Protein AF-A0A5B0QD08-F1 (afdb_monomer_lite)

Radius of gyration: 23.08 Å; chains: 1; bounding box: 74×41×72 Å

Structure (mmCIF, N/CA/C/O backbone):
data_AF-A0A5B0QD08-F1
#
_entry.id   AF-A0A5B0QD08-F1
#
loop_
_atom_site.group_PDB
_atom_site.id
_atom_site.type_symbol
_atom_site.label_atom_id
_atom_site.label_alt_id
_atom_site.label_comp_id
_atom_site.label_asym_id
_atom_site.label_entity_id
_atom_site.label_seq_id
_atom_site.pdbx_PDB_ins_code
_atom_site.Cartn_x
_atom_site.Cartn_y
_atom_site.Cartn_z
_atom_site.occupancy
_atom_site.B_iso_or_equiv
_atom_site.auth_seq_id
_atom_site.auth_comp_id
_atom_site.auth_asym_id
_atom_site.auth_atom_id
_atom_site.pdbx_PDB_model_num
ATOM 1 N N . MET A 1 1 ? -7.563 -5.328 -0.791 1.00 63.69 1 MET A N 1
ATOM 2 C CA . MET A 1 1 ? -6.558 -4.256 -0.582 1.00 63.69 1 MET A CA 1
ATOM 3 C C . MET A 1 1 ? -5.529 -4.184 -1.711 1.00 63.69 1 MET A C 1
ATOM 5 O O . MET A 1 1 ? -5.360 -3.103 -2.260 1.00 63.69 1 MET A O 1
ATOM 9 N N . ASN A 1 2 ? -4.915 -5.307 -2.110 1.00 79.88 2 ASN A N 1
ATOM 10 C CA . ASN A 1 2 ? -3.874 -5.344 -3.149 1.00 79.88 2 ASN A CA 1
ATOM 11 C C . ASN A 1 2 ? -4.318 -4.772 -4.514 1.00 79.88 2 ASN A C 1
ATOM 13 O O . ASN A 1 2 ? -3.579 -4.026 -5.139 1.00 79.88 2 ASN A O 1
ATOM 17 N N . PHE A 1 3 ? -5.569 -5.011 -4.927 1.00 85.69 3 PHE A N 1
ATOM 18 C CA . PHE A 1 3 ? -6.149 -4.430 -6.149 1.00 85.69 3 PHE A CA 1
ATOM 19 C C . PHE A 1 3 ? -5.915 -2.918 -6.293 1.00 85.69 3 PHE A C 1
ATOM 21 O O . PHE A 1 3 ? -5.422 -2.450 -7.316 1.00 85.69 3 PHE A O 1
ATOM 28 N N . ALA A 1 4 ? -6.247 -2.151 -5.250 1.00 81.62 4 ALA A N 1
ATOM 29 C CA . ALA A 1 4 ? -6.146 -0.694 -5.283 1.00 81.62 4 ALA A CA 1
ATOM 30 C C . ALA A 1 4 ? -4.683 -0.231 -5.344 1.00 81.62 4 ALA A C 1
ATOM 32 O O . ALA A 1 4 ? -4.382 0.802 -5.933 1.00 81.62 4 ALA A O 1
ATOM 33 N N . ILE A 1 5 ? -3.773 -1.014 -4.761 1.00 86.25 5 ILE A N 1
ATOM 34 C CA . ILE A 1 5 ? -2.334 -0.752 -4.791 1.00 86.25 5 ILE A CA 1
ATOM 35 C C . ILE A 1 5 ? -1.807 -0.969 -6.204 1.00 86.25 5 ILE A C 1
ATOM 37 O O . ILE A 1 5 ? -1.187 -0.063 -6.748 1.00 86.25 5 ILE A O 1
ATOM 41 N N . LEU A 1 6 ? -2.118 -2.104 -6.833 1.00 90.31 6 LEU A N 1
ATOM 42 C CA . LEU A 1 6 ? -1.702 -2.378 -8.209 1.00 90.31 6 LEU A CA 1
ATOM 43 C C . LEU A 1 6 ? -2.252 -1.336 -9.185 1.00 90.31 6 LEU A C 1
ATOM 45 O O . LEU A 1 6 ? -1.494 -0.806 -9.995 1.00 90.31 6 LEU A O 1
ATOM 49 N N . GLU A 1 7 ? -3.522 -0.948 -9.047 1.00 87.56 7 GLU A N 1
ATOM 50 C CA . GLU A 1 7 ? -4.087 0.158 -9.828 1.00 87.56 7 GLU A CA 1
ATOM 51 C C . GLU A 1 7 ? -3.300 1.459 -9.599 1.00 87.56 7 GLU A C 1
ATOM 53 O O . GLU A 1 7 ? -2.955 2.162 -10.549 1.00 87.56 7 GLU A O 1
ATOM 58 N N . ALA A 1 8 ? -2.976 1.783 -8.344 1.00 86.00 8 ALA A N 1
ATOM 59 C CA . ALA A 1 8 ? -2.213 2.977 -7.989 1.00 86.00 8 ALA A CA 1
ATOM 60 C C . ALA A 1 8 ? -0.769 2.961 -8.515 1.00 86.00 8 ALA A C 1
ATOM 62 O O . ALA A 1 8 ? -0.222 4.034 -8.781 1.00 86.00 8 ALA A O 1
ATOM 63 N N . LEU A 1 9 ? -0.182 1.774 -8.681 1.00 89.44 9 LEU A N 1
ATOM 64 C CA . LEU A 1 9 ? 1.121 1.534 -9.309 1.00 89.44 9 LEU A CA 1
ATOM 65 C C . LEU A 1 9 ? 1.048 1.520 -10.843 1.00 89.44 9 LEU A C 1
ATOM 67 O O . LEU A 1 9 ? 2.059 1.303 -11.505 1.00 89.44 9 LEU A O 1
ATOM 71 N N . GLY A 1 10 ? -0.124 1.797 -11.418 1.00 88.56 10 GLY A N 1
ATOM 72 C CA . GLY A 1 10 ? -0.317 1.880 -12.860 1.00 88.56 10 GLY A CA 1
ATOM 73 C C . GLY A 1 10 ? -0.540 0.529 -13.532 1.00 88.56 10 GLY A C 1
ATOM 74 O O . GLY A 1 10 ? -0.507 0.479 -14.753 1.00 88.56 10 GLY A O 1
ATOM 75 N N . CYS A 1 11 ? -0.797 -0.548 -12.792 1.00 91.00 11 CYS A N 1
ATOM 76 C CA . CYS A 1 11 ? -1.163 -1.827 -13.391 1.00 91.00 11 CYS A CA 1
ATOM 77 C C . CYS A 1 11 ? -2.461 -1.692 -14.209 1.00 91.00 11 CYS A C 1
ATOM 79 O O . CYS A 1 11 ? -3.397 -0.986 -13.810 1.00 91.00 11 CYS A O 1
ATOM 81 N N . GLU A 1 12 ? -2.511 -2.341 -15.369 1.00 88.44 12 GLU A N 1
ATOM 82 C CA . GLU A 1 12 ? -3.736 -2.453 -16.157 1.00 88.44 12 GLU A CA 1
ATOM 83 C C . GLU A 1 12 ? -4.616 -3.563 -15.592 1.00 88.44 12 GLU A C 1
ATOM 85 O O . GLU A 1 12 ? -4.140 -4.651 -15.277 1.00 88.44 12 GLU A O 1
ATOM 90 N N . ILE A 1 13 ? -5.903 -3.258 -15.421 1.00 87.00 13 ILE A N 1
ATOM 91 C CA . ILE A 1 13 ? -6.849 -4.153 -14.763 1.00 87.00 13 ILE A CA 1
ATOM 92 C C . ILE A 1 13 ? -8.140 -4.232 -15.591 1.00 87.00 13 ILE A C 1
ATOM 94 O O . ILE A 1 13 ? -8.729 -3.181 -15.869 1.00 87.00 13 ILE A O 1
ATOM 98 N N . PRO A 1 14 ? -8.619 -5.447 -15.925 1.00 86.56 14 PRO A N 1
ATOM 99 C CA . PRO A 1 14 ? -7.931 -6.735 -15.745 1.00 86.56 14 PRO A CA 1
ATOM 100 C C . PRO A 1 14 ? -6.715 -6.868 -16.682 1.00 86.56 14 PRO A C 1
ATOM 102 O O . PRO A 1 14 ? -6.656 -6.201 -17.714 1.00 86.56 14 PRO A O 1
ATOM 105 N N . GLY A 1 15 ? -5.755 -7.731 -16.341 1.00 90.12 15 GLY A N 1
ATOM 106 C CA . GLY A 1 15 ? -4.556 -7.948 -17.154 1.00 90.12 15 GLY A CA 1
ATOM 107 C C . GLY A 1 15 ? -3.658 -9.059 -16.608 1.00 90.12 15 GLY A C 1
ATOM 108 O O . GLY A 1 15 ? -3.704 -9.368 -15.423 1.00 90.12 15 GLY A O 1
ATOM 109 N N . ARG A 1 16 ? -2.808 -9.637 -17.467 1.00 91.75 16 ARG A N 1
ATOM 110 C CA . ARG A 1 16 ? -1.892 -10.728 -17.082 1.00 91.75 16 ARG A CA 1
ATOM 111 C C . ARG A 1 16 ? -0.998 -10.338 -15.906 1.00 91.75 16 ARG A C 1
ATOM 113 O O . ARG A 1 16 ? -0.930 -11.069 -14.928 1.00 91.75 16 ARG A O 1
ATOM 120 N N . ASP A 1 17 ? -0.369 -9.167 -15.988 1.00 91.56 17 ASP A N 1
ATOM 121 C CA . ASP A 1 17 ? 0.535 -8.700 -14.936 1.00 91.56 17 ASP A CA 1
ATOM 122 C C . ASP A 1 17 ? -0.201 -8.484 -13.605 1.00 91.56 17 ASP A C 1
ATOM 124 O O . ASP A 1 17 ? 0.394 -8.625 -12.542 1.00 91.56 17 ASP A O 1
ATOM 128 N N . PHE A 1 18 ? -1.497 -8.153 -13.643 1.00 92.75 18 PHE A N 1
ATOM 129 C CA . PHE A 1 18 ? -2.319 -8.062 -12.440 1.00 92.75 18 PHE A CA 1
ATOM 130 C C . PHE A 1 18 ? -2.500 -9.441 -11.800 1.00 92.75 18 PHE A C 1
ATOM 132 O O . PHE A 1 18 ? -2.255 -9.578 -10.603 1.00 92.75 18 PHE A O 1
ATOM 139 N N . ASP A 1 19 ? -2.904 -10.444 -12.581 1.00 92.25 19 ASP A N 1
ATOM 140 C CA . ASP A 1 19 ? -3.155 -11.801 -12.082 1.00 92.25 19 ASP A CA 1
ATOM 141 C C . ASP A 1 19 ? -1.869 -12.440 -11.540 1.00 92.25 19 ASP A C 1
ATOM 143 O O . ASP A 1 19 ? -1.855 -12.972 -10.429 1.00 92.25 19 ASP A O 1
ATOM 147 N N . GLU A 1 20 ? -0.761 -12.309 -12.274 1.00 93.12 20 GLU A N 1
ATOM 148 C CA . GLU A 1 20 ? 0.551 -12.803 -11.845 1.00 93.12 20 GLU A CA 1
ATOM 149 C C . GLU A 1 20 ? 1.007 -12.141 -10.540 1.00 93.12 20 GLU A C 1
ATOM 151 O O . GLU A 1 20 ? 1.472 -12.817 -9.623 1.00 93.12 20 GLU A O 1
ATOM 156 N N . GLU A 1 21 ? 0.838 -10.824 -10.410 1.00 92.88 21 GLU A N 1
ATOM 157 C CA . GLU A 1 21 ? 1.231 -10.098 -9.204 1.00 92.88 21 GLU A CA 1
ATOM 158 C C . GLU A 1 21 ? 0.326 -10.435 -8.003 1.00 92.88 21 GLU A C 1
ATOM 160 O O . GLU A 1 21 ? 0.809 -10.485 -6.870 1.00 92.88 21 GLU A O 1
ATOM 165 N N . GLN A 1 22 ? -0.969 -10.717 -8.214 1.00 91.75 22 GLN A N 1
ATOM 166 C CA . GLN A 1 22 ? -1.847 -11.228 -7.149 1.00 91.75 22 GLN A CA 1
ATOM 167 C C . GLN A 1 22 ? -1.372 -12.591 -6.638 1.00 91.75 22 GLN A C 1
ATOM 169 O O . GLN A 1 22 ? -1.284 -12.779 -5.422 1.00 91.75 22 GLN A O 1
ATOM 174 N N . GLU A 1 23 ? -1.049 -13.522 -7.538 1.00 92.31 23 GLU A N 1
ATOM 175 C CA . GLU A 1 23 ? -0.578 -14.854 -7.150 1.00 92.31 23 GLU A CA 1
ATOM 176 C C . GLU A 1 23 ? 0.796 -14.793 -6.479 1.00 92.31 23 GLU A C 1
ATOM 178 O O . GLU A 1 23 ? 0.994 -15.430 -5.449 1.00 92.31 23 GLU A O 1
ATOM 183 N N . LEU A 1 24 ? 1.720 -13.951 -6.956 1.00 92.44 24 LEU A N 1
ATOM 184 C CA . LEU A 1 24 ? 3.020 -13.757 -6.304 1.00 92.44 24 LEU A CA 1
ATOM 185 C C . LEU A 1 24 ? 2.884 -13.221 -4.874 1.00 92.44 24 LEU A C 1
ATOM 187 O O . LEU A 1 24 ? 3.545 -13.727 -3.965 1.00 92.44 24 LEU A O 1
ATOM 191 N N . VAL A 1 25 ? 2.020 -12.224 -4.656 1.00 91.31 25 VAL A N 1
ATOM 192 C CA . VAL A 1 25 ? 1.739 -11.696 -3.312 1.00 91.31 25 VAL A CA 1
ATOM 193 C C . VAL A 1 25 ? 1.080 -12.762 -2.437 1.00 91.31 25 VAL A C 1
ATOM 195 O O . VAL A 1 25 ? 1.440 -12.886 -1.265 1.00 91.31 25 VAL A O 1
ATOM 198 N N . ARG A 1 26 ? 0.140 -13.547 -2.982 1.00 91.62 26 ARG A N 1
ATOM 199 C CA . ARG A 1 26 ? -0.506 -14.647 -2.251 1.00 91.62 26 ARG A CA 1
ATOM 200 C C . ARG A 1 26 ? 0.512 -15.707 -1.847 1.00 91.62 26 ARG A C 1
ATOM 202 O O . ARG A 1 26 ? 0.608 -16.003 -0.661 1.00 91.62 26 ARG A O 1
ATOM 209 N N . SER A 1 27 ? 1.300 -16.225 -2.786 1.00 89.19 27 SER A N 1
ATOM 210 C CA . SER A 1 27 ? 2.337 -17.221 -2.502 1.00 89.19 27 SER A CA 1
ATOM 211 C C . SER A 1 27 ? 3.371 -16.689 -1.513 1.00 89.19 27 SER A C 1
ATOM 213 O O . SER A 1 27 ? 3.822 -17.425 -0.638 1.00 89.19 27 SER A O 1
ATOM 215 N N . PHE A 1 28 ? 3.721 -15.400 -1.595 1.00 87.69 28 PHE A N 1
ATOM 216 C CA . PHE A 1 28 ? 4.580 -14.773 -0.597 1.00 87.69 28 PHE A CA 1
ATOM 217 C C . PHE A 1 28 ? 3.929 -14.763 0.786 1.00 87.69 28 PHE A C 1
ATOM 219 O O . PHE A 1 28 ? 4.597 -15.110 1.752 1.00 87.69 28 PHE A O 1
ATOM 226 N N . ALA A 1 29 ? 2.649 -14.403 0.900 1.00 86.44 29 ALA A N 1
ATOM 227 C CA . ALA A 1 29 ? 1.927 -14.423 2.171 1.00 86.44 29 ALA A CA 1
ATOM 228 C C . ALA A 1 29 ? 1.800 -15.849 2.736 1.00 86.44 29 ALA A C 1
ATOM 230 O O . ALA A 1 29 ? 2.047 -16.069 3.918 1.00 86.44 29 ALA A O 1
ATOM 231 N N . GLU A 1 30 ? 1.485 -16.840 1.904 1.00 86.19 30 GLU A N 1
ATOM 232 C CA . GLU A 1 30 ? 1.440 -18.251 2.303 1.00 86.19 30 GLU A CA 1
ATOM 233 C C . GLU A 1 30 ? 2.796 -18.722 2.821 1.00 86.19 30 GLU A C 1
ATOM 235 O O . GLU A 1 30 ? 2.877 -19.313 3.898 1.00 86.19 30 GLU A O 1
ATOM 240 N N . TYR A 1 31 ? 3.879 -18.411 2.108 1.00 81.75 31 TYR A N 1
ATOM 241 C CA . TYR A 1 31 ? 5.241 -18.664 2.573 1.00 81.75 31 TYR A CA 1
ATOM 242 C C . TYR A 1 31 ? 5.536 -17.931 3.893 1.00 81.75 31 TYR A C 1
ATOM 244 O O . TYR A 1 31 ? 6.088 -18.524 4.826 1.00 81.75 31 TYR A O 1
ATOM 252 N N . PHE A 1 32 ? 5.122 -16.665 3.992 1.00 76.25 32 PHE A N 1
ATOM 253 C CA . PHE A 1 32 ? 5.305 -15.811 5.163 1.00 76.25 32 PHE A CA 1
ATOM 254 C C . PHE A 1 32 ? 4.697 -16.451 6.418 1.00 76.25 32 PHE A C 1
ATOM 256 O O . PHE A 1 32 ? 5.358 -16.519 7.460 1.00 76.25 32 PHE A O 1
ATOM 263 N N . PHE A 1 33 ? 3.482 -16.994 6.298 1.00 76.69 33 PHE A N 1
ATOM 264 C CA . PHE A 1 33 ? 2.772 -17.658 7.391 1.00 76.69 33 PHE A CA 1
ATOM 265 C C . PHE A 1 33 ? 3.214 -19.113 7.634 1.00 76.69 33 PHE A C 1
ATOM 267 O O . PHE A 1 33 ? 3.237 -19.545 8.785 1.00 76.69 33 PHE A O 1
ATOM 274 N N . SER A 1 34 ? 3.591 -19.869 6.597 1.00 74.25 34 SER A N 1
ATOM 275 C CA . SER A 1 34 ? 3.871 -21.314 6.701 1.00 74.25 34 SER A CA 1
ATOM 276 C C . SER A 1 34 ? 5.324 -21.662 7.043 1.00 74.25 34 SER A C 1
ATOM 278 O O . SER A 1 34 ? 5.575 -22.395 7.997 1.00 74.25 34 SER A O 1
ATOM 280 N N . GLN A 1 35 ? 6.288 -21.159 6.267 1.00 60.47 35 GLN A N 1
ATOM 281 C CA . GLN A 1 35 ? 7.671 -21.660 6.243 1.00 60.47 35 GLN A CA 1
ATOM 282 C C . GLN A 1 35 ? 8.699 -20.620 6.666 1.00 60.47 35 GLN A C 1
ATOM 284 O O . GLN A 1 35 ? 9.813 -20.971 7.049 1.00 60.47 35 GLN A O 1
ATOM 289 N N . GLY A 1 36 ? 8.345 -19.334 6.667 1.00 53.91 36 GLY A N 1
ATOM 290 C CA . GLY A 1 36 ? 9.338 -18.273 6.764 1.00 53.91 36 GLY A CA 1
ATOM 291 C C . GLY A 1 36 ? 10.143 -18.226 8.063 1.00 53.91 36 GLY A C 1
ATOM 292 O O . GLY A 1 36 ? 10.910 -17.290 8.199 1.00 53.91 36 GLY A O 1
ATOM 293 N N . LYS A 1 37 ? 9.960 -19.106 9.066 1.00 50.41 37 LYS A N 1
ATOM 294 C CA . LYS A 1 37 ? 10.563 -18.927 10.403 1.00 50.41 37 LYS A CA 1
ATOM 295 C C . LYS A 1 37 ? 12.062 -18.695 10.312 1.00 50.41 37 LYS A C 1
ATOM 297 O O . LYS A 1 37 ? 12.470 -17.689 10.843 1.00 50.41 37 LYS A O 1
ATOM 302 N N . TYR A 1 38 ? 12.843 -19.513 9.609 1.00 45.06 38 TYR A N 1
ATOM 303 C CA . TYR A 1 38 ? 14.315 -19.450 9.643 1.00 45.06 38 TYR A CA 1
ATOM 304 C C . TYR A 1 38 ? 14.966 -18.523 8.590 1.00 45.06 38 TYR A C 1
ATOM 306 O O . TYR A 1 38 ? 15.960 -17.859 8.877 1.00 45.06 38 TYR A O 1
ATOM 314 N N . GLU A 1 39 ? 14.409 -18.428 7.382 1.00 49.19 39 GLU A N 1
ATOM 315 C CA . GLU A 1 39 ? 14.948 -17.604 6.277 1.00 49.19 39 GLU A CA 1
ATOM 316 C C . GLU 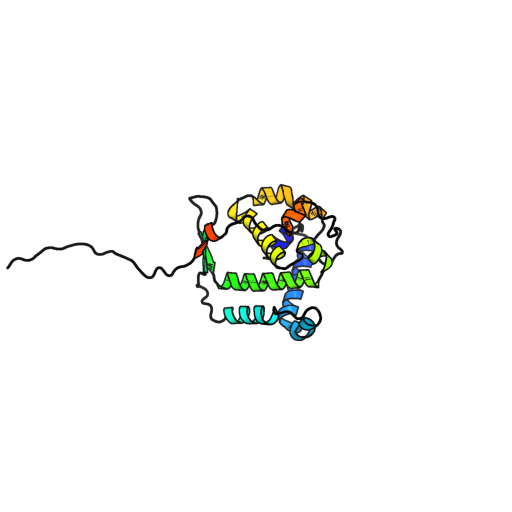A 1 39 ? 14.635 -16.102 6.442 1.00 49.19 39 GLU A C 1
ATOM 318 O O . GLU A 1 39 ? 15.315 -15.252 5.867 1.00 49.19 39 GLU A O 1
ATOM 323 N N . ARG A 1 40 ? 13.690 -15.771 7.338 1.00 50.12 40 ARG A N 1
ATOM 324 C CA . ARG A 1 40 ? 13.420 -14.428 7.891 1.00 50.12 40 ARG A CA 1
ATOM 325 C C . ARG A 1 40 ? 14.676 -13.696 8.408 1.00 50.12 40 ARG A C 1
ATOM 327 O O . ARG A 1 40 ? 14.643 -12.475 8.522 1.00 50.12 40 ARG A O 1
ATOM 334 N N . TYR A 1 41 ? 15.747 -14.412 8.769 1.00 50.09 41 TYR A N 1
ATOM 335 C CA . TYR A 1 41 ? 16.809 -13.906 9.657 1.00 50.09 41 TYR A CA 1
ATOM 336 C C . TYR A 1 41 ? 18.123 -13.500 8.993 1.00 50.09 41 TYR A C 1
ATOM 338 O O . TYR A 1 41 ? 18.980 -12.927 9.660 1.00 50.09 41 TYR A O 1
ATOM 346 N N . GLN A 1 42 ? 18.302 -13.778 7.704 1.00 48.22 42 GLN A N 1
ATOM 347 C CA . GLN A 1 42 ? 19.567 -13.487 7.019 1.00 48.22 42 GLN A CA 1
ATOM 348 C C . GLN A 1 42 ? 19.611 -12.077 6.410 1.00 48.22 42 GLN A C 1
ATOM 350 O O . GLN A 1 42 ? 20.694 -11.532 6.225 1.00 48.22 42 GLN A O 1
ATOM 355 N N . VAL A 1 43 ? 18.460 -11.457 6.114 1.00 49.69 43 VAL A N 1
ATOM 356 C CA . VAL A 1 43 ? 18.439 -10.224 5.304 1.00 49.69 43 VAL A CA 1
ATOM 357 C C . VAL A 1 43 ? 18.414 -8.938 6.133 1.00 49.69 43 VAL A C 1
ATOM 359 O O . VAL A 1 43 ? 18.876 -7.918 5.631 1.00 49.69 43 VAL A O 1
ATOM 362 N N . GLN A 1 44 ? 17.960 -8.944 7.392 1.00 45.12 44 GLN A N 1
ATOM 363 C CA . GLN A 1 44 ? 18.021 -7.760 8.265 1.00 45.12 44 GLN A CA 1
ATOM 364 C C . GLN A 1 44 ? 17.545 -8.103 9.687 1.00 45.12 44 GLN A C 1
ATOM 366 O O . GLN A 1 44 ? 16.420 -8.561 9.863 1.00 45.12 44 GLN A O 1
ATOM 371 N N . GLY A 1 45 ? 18.374 -7.872 10.710 1.00 48.78 45 GLY A N 1
ATOM 372 C CA . GLY A 1 45 ? 18.003 -8.064 12.119 1.00 48.78 45 GLY A CA 1
ATOM 373 C C . GLY A 1 45 ? 16.881 -7.119 12.571 1.00 48.78 45 GLY A C 1
ATOM 374 O O . GLY A 1 45 ? 17.163 -6.046 13.093 1.00 48.78 45 GLY A O 1
ATOM 375 N N . VAL A 1 46 ? 15.614 -7.492 12.349 1.00 45.94 46 VAL A N 1
ATOM 376 C CA . VAL A 1 46 ? 14.465 -6.578 12.476 1.00 45.94 46 VAL A CA 1
ATOM 377 C C . VAL A 1 46 ? 13.320 -7.180 13.298 1.00 45.94 46 VAL A C 1
ATOM 379 O O . VAL A 1 46 ? 12.641 -8.114 12.877 1.00 45.94 46 VAL A O 1
ATOM 382 N N . SER A 1 47 ? 13.102 -6.560 14.458 1.00 48.28 47 SER A N 1
ATOM 383 C CA . SER A 1 47 ? 11.861 -6.098 15.122 1.00 48.28 47 SER A CA 1
ATOM 384 C C . SER A 1 47 ? 10.453 -6.492 14.615 1.00 48.28 47 SER A C 1
ATOM 386 O O . SER A 1 47 ? 9.519 -6.447 15.405 1.00 48.28 47 SER A O 1
ATOM 388 N N . GLY A 1 48 ? 10.234 -6.841 13.342 1.00 49.72 48 GLY A N 1
ATOM 389 C CA . GLY A 1 48 ? 8.888 -7.026 12.764 1.00 49.72 48 GLY A CA 1
ATOM 390 C C . GLY A 1 48 ? 8.254 -8.398 13.032 1.00 49.72 48 GLY A C 1
ATOM 391 O O . GLY A 1 48 ? 7.062 -8.591 12.800 1.00 49.72 48 GLY A O 1
ATOM 392 N N . LYS A 1 49 ? 9.046 -9.364 13.521 1.00 52.56 49 LYS A N 1
ATOM 393 C CA . LYS A 1 49 ? 8.582 -10.718 13.871 1.00 52.56 49 LYS A CA 1
ATOM 394 C C . LYS A 1 49 ? 7.631 -10.699 15.067 1.00 52.56 49 LYS A C 1
ATOM 396 O O . LYS A 1 49 ? 6.582 -11.326 15.014 1.00 52.56 49 LYS A O 1
ATOM 401 N N . GLU A 1 50 ? 8.004 -9.970 16.115 1.00 61.44 50 GLU A N 1
ATOM 402 C CA . GLU A 1 50 ? 7.161 -9.810 17.300 1.00 61.44 50 GLU A CA 1
ATOM 403 C C . GLU A 1 50 ? 5.911 -9.007 16.961 1.00 61.44 50 GLU A C 1
ATOM 405 O O . GLU A 1 50 ? 4.847 -9.310 17.479 1.00 61.44 50 GLU A O 1
ATOM 410 N N . GLU A 1 51 ? 6.004 -8.048 16.038 1.00 76.31 51 GLU A N 1
ATOM 411 C CA . GLU A 1 51 ? 4.875 -7.189 15.695 1.00 76.31 51 GLU A CA 1
ATOM 412 C C . GLU A 1 51 ? 3.726 -7.959 15.032 1.00 76.31 51 GLU A C 1
ATOM 414 O O . GLU A 1 51 ? 2.600 -7.853 15.502 1.00 76.31 51 GLU A O 1
ATOM 419 N N . ILE A 1 52 ? 3.970 -8.771 13.993 1.00 82.00 52 ILE A N 1
ATOM 420 C CA . ILE A 1 52 ? 2.874 -9.527 13.352 1.00 82.00 52 ILE A CA 1
ATOM 421 C C . ILE A 1 52 ? 2.341 -10.631 14.264 1.00 82.00 52 ILE A C 1
ATOM 423 O O . ILE A 1 52 ? 1.127 -10.800 14.335 1.00 82.00 52 ILE A O 1
ATOM 427 N N . ASP A 1 53 ? 3.213 -11.362 14.963 1.00 82.25 53 ASP A N 1
ATOM 428 C CA . ASP A 1 53 ? 2.769 -12.405 15.893 1.00 82.25 53 ASP A CA 1
ATOM 429 C C . ASP A 1 53 ? 1.923 -11.782 17.025 1.00 82.25 53 ASP A C 1
ATOM 431 O O . ASP A 1 53 ? 0.868 -12.313 17.362 1.00 82.25 53 ASP A O 1
ATOM 435 N N . THR A 1 54 ? 2.313 -10.609 17.540 1.00 87.00 54 THR A N 1
ATOM 436 C CA . THR A 1 54 ? 1.522 -9.845 18.523 1.00 87.00 54 THR A CA 1
ATOM 437 C C . THR A 1 54 ? 0.203 -9.368 17.928 1.00 87.00 54 THR A C 1
ATOM 439 O O . THR A 1 54 ? -0.837 -9.585 18.533 1.00 87.00 54 THR A O 1
ATOM 442 N N . LEU A 1 55 ? 0.207 -8.802 16.717 1.00 89.12 55 LEU A N 1
ATOM 443 C CA . LEU A 1 55 ? -1.018 -8.368 16.038 1.00 89.12 55 LEU A CA 1
ATOM 444 C C . LEU A 1 55 ? -1.991 -9.534 15.806 1.00 89.12 55 LEU A C 1
ATOM 446 O O . LEU A 1 55 ? -3.195 -9.354 15.934 1.00 89.12 55 LEU A O 1
ATOM 450 N N . LEU A 1 56 ? -1.493 -10.729 15.483 1.00 88.00 56 LEU A N 1
ATOM 451 C CA . LEU A 1 56 ? -2.324 -11.928 15.355 1.00 88.00 56 LEU A CA 1
ATOM 452 C C . LEU A 1 56 ? -2.892 -12.379 16.704 1.00 88.00 56 LEU A C 1
ATOM 454 O O . LEU A 1 56 ? -4.049 -12.787 16.766 1.00 88.00 56 LEU A O 1
ATOM 458 N N . LEU A 1 57 ? -2.104 -12.306 17.779 1.00 87.88 57 LEU A N 1
ATOM 459 C CA . LEU A 1 57 ? -2.585 -12.604 19.131 1.00 87.88 57 LEU A CA 1
ATOM 460 C C . LEU A 1 57 ? -3.633 -11.589 19.593 1.00 87.88 57 LEU A C 1
ATOM 462 O O . LEU A 1 57 ? -4.619 -11.988 20.208 1.00 87.88 57 LEU A O 1
ATOM 466 N N . ASP A 1 58 ? -3.464 -10.315 19.242 1.00 88.69 58 ASP A N 1
ATOM 467 C CA . ASP A 1 58 ? -4.413 -9.245 19.545 1.00 88.69 58 ASP A CA 1
ATOM 468 C C . ASP A 1 58 ? -5.772 -9.461 18.863 1.00 88.69 58 ASP A C 1
ATOM 470 O O . ASP A 1 58 ? -6.771 -8.959 19.365 1.00 88.69 58 ASP A O 1
ATOM 474 N N . LEU A 1 59 ? -5.853 -10.237 17.773 1.00 88.44 59 LEU A N 1
ATOM 475 C CA . LEU A 1 59 ? -7.133 -10.602 17.145 1.00 88.44 59 LEU A CA 1
ATOM 476 C C . LEU A 1 59 ? -7.950 -11.607 17.968 1.00 88.44 59 LEU A C 1
ATOM 478 O O . LEU A 1 59 ? -9.166 -11.649 17.822 1.00 88.44 59 LEU A O 1
ATOM 482 N N . ILE A 1 60 ? -7.318 -12.416 18.824 1.00 87.69 60 ILE A N 1
ATOM 483 C CA . ILE A 1 60 ? -8.005 -13.465 19.598 1.00 87.69 60 ILE A CA 1
ATOM 484 C C . ILE A 1 60 ? -9.003 -12.886 20.616 1.00 87.69 60 ILE A C 1
ATOM 486 O O . ILE A 1 60 ? -10.126 -13.387 20.676 1.00 87.69 60 ILE A O 1
ATOM 490 N N . PRO A 1 61 ? -8.638 -11.885 21.445 1.00 87.94 61 PRO A N 1
ATOM 491 C CA . PRO A 1 61 ? -9.557 -11.328 22.434 1.00 87.94 61 PRO A CA 1
ATOM 492 C C . PRO A 1 61 ? -10.499 -10.251 21.876 1.00 87.94 61 PRO A C 1
ATOM 494 O O . PRO A 1 61 ? -11.331 -9.759 22.636 1.00 87.94 61 PRO A O 1
ATOM 497 N N . ILE A 1 62 ? -10.350 -9.827 20.615 1.00 85.56 62 ILE A N 1
ATOM 498 C CA . ILE A 1 62 ? -11.157 -8.736 20.055 1.00 85.56 62 ILE A CA 1
ATOM 499 C C . ILE A 1 62 ? -12.600 -9.184 19.853 1.00 85.56 62 ILE A C 1
ATOM 501 O O . ILE A 1 62 ? -12.874 -10.206 19.228 1.00 85.56 62 ILE A O 1
ATOM 505 N N . ASP A 1 63 ? -13.519 -8.366 20.356 1.00 80.50 63 ASP A N 1
ATOM 506 C CA . ASP A 1 63 ? -14.931 -8.467 20.019 1.00 80.50 63 ASP A CA 1
ATOM 507 C C . ASP A 1 63 ? -15.146 -7.932 18.594 1.00 80.50 63 ASP A C 1
ATOM 509 O O . ASP A 1 63 ? -14.690 -6.831 18.264 1.00 80.50 63 ASP A O 1
ATOM 513 N N . GLN A 1 64 ? -15.824 -8.707 17.745 1.00 72.19 64 GLN A N 1
ATOM 514 C CA . GLN A 1 64 ? -16.033 -8.384 16.326 1.00 72.19 64 GLN A CA 1
ATOM 515 C C . GLN A 1 64 ? -16.800 -7.066 16.134 1.00 72.19 64 GLN A C 1
ATOM 517 O O . GLN A 1 64 ? -16.642 -6.402 15.111 1.00 72.19 64 GLN A O 1
ATOM 522 N N . ASP A 1 65 ? -17.558 -6.639 17.146 1.00 80.81 65 ASP A N 1
ATOM 523 C CA . ASP A 1 65 ? -18.318 -5.389 17.129 1.00 80.81 65 ASP A CA 1
ATOM 524 C C . ASP A 1 65 ? -17.573 -4.204 17.775 1.00 80.81 65 ASP A C 1
ATOM 526 O O . ASP A 1 65 ? -18.133 -3.111 17.921 1.00 80.81 65 ASP A O 1
ATOM 530 N N . GLU A 1 66 ? -16.297 -4.363 18.152 1.00 86.38 66 GLU A N 1
ATOM 531 C CA . GLU A 1 66 ? -15.547 -3.289 18.800 1.00 86.38 66 GLU A CA 1
ATOM 532 C C . GLU A 1 66 ? -15.148 -2.180 17.807 1.00 86.38 66 GLU A C 1
ATOM 534 O O . GLU A 1 66 ? -14.163 -2.262 17.063 1.00 86.38 66 GLU A O 1
ATOM 539 N N . ILE A 1 67 ? -15.913 -1.085 17.831 1.00 88.56 67 ILE A N 1
ATOM 540 C CA . ILE A 1 67 ? -15.688 0.107 17.007 1.00 88.56 67 ILE A CA 1
ATOM 541 C C . ILE A 1 67 ? -14.478 0.889 17.533 1.00 88.56 67 ILE A C 1
ATOM 543 O O . ILE A 1 67 ? -14.457 1.361 18.669 1.00 88.56 67 ILE A O 1
ATOM 547 N N . ALA A 1 68 ? -13.484 1.104 16.673 1.00 87.94 68 ALA A N 1
ATOM 548 C CA . ALA A 1 68 ? -12.344 1.967 16.964 1.00 87.94 68 ALA A CA 1
ATOM 549 C C . ALA A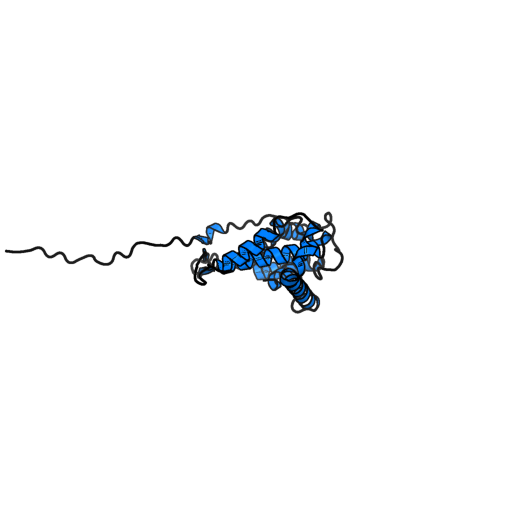 1 68 ? -12.663 3.444 16.677 1.00 87.94 68 ALA A C 1
ATOM 551 O O . ALA A 1 68 ? -12.376 4.330 17.489 1.00 87.94 68 ALA A O 1
ATOM 552 N N . TYR A 1 69 ? -13.263 3.707 15.512 1.00 86.06 69 TYR A N 1
ATOM 553 C CA . TYR A 1 69 ? -13.593 5.052 15.044 1.00 86.06 69 TYR A CA 1
ATOM 554 C C . TYR A 1 69 ? -14.862 5.043 14.201 1.00 86.06 69 TYR A C 1
ATOM 556 O O . TYR A 1 69 ? -15.118 4.099 13.457 1.00 86.06 69 TYR A O 1
ATOM 564 N N . THR A 1 70 ? -15.590 6.154 14.220 1.00 86.81 70 THR A N 1
ATOM 565 C CA . THR A 1 70 ? -16.595 6.451 13.195 1.00 86.81 70 THR A CA 1
ATOM 566 C C . THR A 1 70 ? -16.028 7.499 12.247 1.00 86.81 70 THR A C 1
ATOM 568 O O . THR A 1 70 ? -15.501 8.527 12.684 1.00 86.81 70 THR A O 1
ATOM 571 N N . ILE A 1 71 ? -16.119 7.230 10.943 1.00 83.56 71 ILE A N 1
ATOM 572 C CA . ILE A 1 71 ? -15.601 8.099 9.889 1.00 83.56 71 ILE A CA 1
ATOM 573 C C . ILE A 1 71 ? -16.718 8.684 9.039 1.00 83.56 71 ILE A C 1
ATOM 575 O O . ILE A 1 71 ? -17.678 8.004 8.682 1.00 83.56 71 ILE A O 1
ATOM 579 N N . LYS A 1 72 ? -16.578 9.955 8.668 1.00 80.38 72 LYS A N 1
ATOM 580 C CA . LYS A 1 72 ? -17.475 10.602 7.706 1.00 80.38 72 LYS A CA 1
ATOM 581 C C . LYS A 1 72 ? -17.086 10.223 6.278 1.00 80.38 72 LYS A C 1
ATOM 583 O O . LYS A 1 72 ? -15.939 10.416 5.891 1.00 80.38 72 LYS A O 1
ATOM 588 N N . ASN A 1 73 ? -18.035 9.756 5.466 1.00 77.44 73 ASN A N 1
ATOM 589 C CA . ASN A 1 73 ? -17.731 9.189 4.144 1.00 77.44 73 ASN A CA 1
ATOM 590 C C . ASN A 1 73 ? -17.365 10.215 3.063 1.00 77.44 73 ASN A C 1
ATOM 592 O O . ASN A 1 73 ? -16.845 9.850 2.012 1.00 77.44 73 ASN A O 1
ATOM 596 N N . SER A 1 74 ? -17.639 11.501 3.291 1.00 72.94 74 SER A N 1
ATOM 597 C CA . SER A 1 74 ? -17.212 12.580 2.401 1.00 72.94 74 SER A CA 1
ATOM 598 C C . SER A 1 74 ? -17.234 13.935 3.110 1.00 72.94 74 SER A C 1
ATOM 600 O O . SER A 1 74 ? -17.694 14.069 4.243 1.00 72.94 74 SER A O 1
ATOM 602 N N . ASN A 1 75 ? -16.801 14.978 2.404 1.00 71.00 75 ASN A N 1
ATOM 603 C CA . ASN A 1 75 ? -16.924 16.355 2.876 1.00 71.00 75 ASN A CA 1
ATOM 604 C C . ASN A 1 75 ? -18.367 16.907 2.850 1.00 71.00 75 ASN A C 1
ATOM 606 O O . ASN A 1 75 ? -18.590 17.981 3.409 1.00 71.00 75 ASN A O 1
ATOM 610 N N . SER A 1 76 ? -19.343 16.220 2.233 1.00 74.81 76 SER A N 1
ATOM 611 C CA . SER A 1 76 ? -20.723 16.734 2.133 1.00 74.81 76 SER A CA 1
ATOM 612 C C . SER A 1 76 ? -21.395 16.840 3.494 1.00 74.81 76 SER A C 1
ATOM 614 O O . SER A 1 76 ? -21.099 16.060 4.398 1.00 74.81 76 SER A O 1
ATOM 616 N N . LYS A 1 77 ? -22.327 17.778 3.671 1.00 73.88 77 LYS A N 1
ATOM 617 C CA . LYS A 1 77 ? -23.082 17.894 4.930 1.00 73.88 77 LYS A CA 1
ATOM 618 C C . LYS A 1 77 ? -23.990 16.685 5.160 1.00 73.88 77 LYS A C 1
ATOM 620 O O . LYS A 1 77 ? -24.095 16.238 6.292 1.00 73.88 77 LYS A O 1
ATOM 625 N N . GLU A 1 78 ? -24.533 16.111 4.092 1.00 81.06 78 GLU A N 1
ATOM 626 C CA . GLU A 1 78 ? -25.412 14.934 4.106 1.00 81.06 78 GLU A CA 1
ATOM 627 C C . GLU A 1 78 ? -24.642 13.606 4.012 1.00 81.06 78 GLU A C 1
ATOM 629 O O . GLU A 1 78 ? -25.226 12.558 3.742 1.00 81.06 78 GLU A O 1
ATOM 634 N N . ALA A 1 79 ? -23.315 13.626 4.166 1.00 77.56 79 ALA A N 1
ATOM 635 C CA . ALA A 1 79 ? -22.526 12.410 4.049 1.00 77.56 79 ALA A CA 1
ATOM 636 C C . ALA A 1 79 ? -22.843 11.451 5.201 1.00 77.56 79 ALA A C 1
ATOM 638 O O . ALA A 1 79 ? -22.713 11.823 6.367 1.00 77.56 79 ALA A O 1
ATOM 639 N N . GLY A 1 80 ? -23.176 10.205 4.862 1.00 81.62 80 GLY A N 1
ATOM 640 C CA . GLY A 1 80 ? -23.261 9.129 5.843 1.00 81.62 80 GLY A CA 1
ATOM 641 C C . GLY A 1 80 ? -21.921 8.869 6.537 1.00 81.62 80 GLY A C 1
ATOM 642 O O . GLY A 1 80 ? -20.859 9.336 6.102 1.00 81.62 80 GLY A O 1
ATOM 643 N N . THR A 1 81 ? -21.979 8.088 7.607 1.00 85.94 81 THR A N 1
ATOM 644 C CA . THR A 1 81 ? -20.812 7.653 8.372 1.00 85.94 81 THR A CA 1
ATOM 645 C C . THR A 1 81 ? -20.610 6.150 8.245 1.00 85.94 81 THR A C 1
ATOM 647 O O . THR A 1 81 ? -21.557 5.409 7.992 1.00 85.94 81 THR A O 1
ATOM 650 N N . SER A 1 82 ? -19.372 5.708 8.428 1.00 86.62 82 SER A N 1
ATOM 651 C CA . SER A 1 82 ? -19.007 4.294 8.496 1.00 86.62 82 SER A CA 1
ATOM 652 C C . SER A 1 82 ? -18.242 4.031 9.782 1.00 86.62 82 SER A C 1
ATOM 654 O O . SER A 1 82 ? -17.439 4.862 10.206 1.00 86.62 82 SER A O 1
ATOM 656 N N . ASN A 1 83 ? -18.476 2.875 10.391 1.00 90.06 83 ASN A N 1
ATOM 657 C CA . ASN A 1 83 ? -17.688 2.425 11.529 1.00 90.06 83 ASN A CA 1
ATOM 658 C C . ASN A 1 83 ? -16.442 1.698 11.027 1.00 90.06 83 ASN A C 1
ATOM 660 O O . ASN A 1 83 ? -16.497 0.973 10.036 1.00 90.06 83 ASN A O 1
ATOM 664 N N . ILE A 1 84 ? -15.327 1.937 11.704 1.00 88.75 84 ILE A N 1
ATOM 665 C CA . ILE A 1 84 ? -14.066 1.231 11.524 1.00 88.75 84 ILE A CA 1
ATOM 666 C C . ILE A 1 84 ? -13.849 0.411 12.782 1.00 88.75 84 ILE A C 1
ATOM 668 O O . ILE A 1 84 ? -13.731 0.979 13.874 1.00 88.75 84 ILE A O 1
ATOM 672 N N . PHE A 1 85 ? -13.811 -0.906 12.628 1.00 90.81 85 PHE A N 1
ATOM 673 C CA . PHE A 1 85 ? -13.640 -1.833 13.738 1.00 90.81 85 PHE A CA 1
ATOM 674 C C . PHE A 1 85 ? -12.159 -1.989 14.082 1.00 90.81 85 PHE A C 1
ATOM 676 O O . PHE A 1 85 ? -11.276 -1.747 13.251 1.00 90.81 85 PHE A O 1
ATOM 683 N N . LYS A 1 86 ? -11.850 -2.373 15.324 1.00 90.38 86 LYS A N 1
ATOM 684 C CA . LYS A 1 86 ? -10.456 -2.637 15.717 1.00 90.38 86 LYS A CA 1
ATOM 685 C C . LYS A 1 86 ? -9.836 -3.766 14.899 1.00 90.38 86 LYS A C 1
ATOM 687 O O . LYS A 1 86 ? -8.677 -3.645 14.502 1.00 90.38 86 LYS A O 1
ATOM 692 N N . GLU A 1 87 ? -10.614 -4.806 14.601 1.00 91.44 87 GLU A N 1
ATOM 693 C CA . GLU A 1 87 ? -10.194 -5.909 13.734 1.00 91.44 87 GLU A CA 1
ATOM 694 C C . GLU A 1 87 ? -9.715 -5.396 12.367 1.00 91.44 87 GLU A C 1
ATOM 696 O O . GLU A 1 87 ? -8.613 -5.738 11.938 1.00 91.44 87 GLU A O 1
ATOM 701 N N . ASP A 1 88 ? -10.462 -4.485 11.730 1.00 90.06 88 ASP A N 1
ATOM 702 C CA . ASP A 1 88 ? -10.085 -3.902 10.434 1.00 90.06 88 ASP A CA 1
ATOM 703 C C . ASP A 1 88 ? -8.720 -3.206 10.486 1.00 90.06 88 ASP A C 1
ATOM 705 O O . ASP A 1 88 ? -7.930 -3.278 9.536 1.00 90.06 88 ASP A O 1
ATOM 709 N N . ILE A 1 89 ? -8.426 -2.516 11.592 1.00 90.12 89 ILE A N 1
ATOM 710 C CA . ILE A 1 89 ? -7.156 -1.808 11.786 1.00 90.12 89 ILE A CA 1
ATOM 711 C C . ILE A 1 89 ? -6.011 -2.809 11.891 1.00 90.12 89 ILE A C 1
ATOM 713 O O . ILE A 1 89 ? -4.982 -2.630 11.235 1.00 90.12 89 ILE A O 1
ATOM 717 N N . ILE A 1 90 ? -6.176 -3.858 12.694 1.00 91.50 90 ILE A N 1
ATOM 718 C CA . ILE A 1 90 ? -5.146 -4.881 12.893 1.00 91.50 90 ILE A CA 1
ATOM 719 C C . ILE A 1 90 ? -4.915 -5.669 11.604 1.00 91.50 90 ILE A C 1
ATOM 721 O O . ILE A 1 90 ? -3.773 -5.791 11.159 1.00 91.50 90 ILE A O 1
ATOM 725 N N . MET A 1 91 ? -5.985 -6.098 10.934 1.00 91.25 91 MET A N 1
ATOM 726 C CA . MET A 1 91 ? -5.909 -6.771 9.635 1.00 91.25 91 MET A CA 1
ATOM 727 C C . MET A 1 91 ? -5.231 -5.894 8.579 1.00 91.25 91 MET A C 1
ATOM 729 O O . MET A 1 91 ? -4.403 -6.375 7.800 1.00 91.25 91 MET A O 1
ATOM 733 N N . THR A 1 92 ? -5.515 -4.588 8.575 1.00 90.81 92 THR A N 1
ATOM 734 C CA . THR A 1 92 ? -4.838 -3.634 7.687 1.00 90.81 92 THR A CA 1
ATOM 735 C C . THR A 1 92 ? -3.349 -3.542 8.000 1.00 90.81 92 THR A C 1
ATOM 737 O O . THR A 1 92 ? -2.549 -3.576 7.066 1.00 90.81 92 THR A O 1
ATOM 740 N N . LYS A 1 93 ? -2.957 -3.464 9.280 1.00 90.94 93 LYS A N 1
ATOM 741 C CA . LYS A 1 93 ? -1.541 -3.451 9.684 1.00 90.94 93 LYS A CA 1
ATOM 742 C C . LYS A 1 93 ? -0.822 -4.703 9.195 1.00 90.94 93 LYS A C 1
ATOM 744 O O . LYS A 1 93 ? 0.159 -4.574 8.472 1.00 90.94 93 LYS A O 1
ATOM 749 N N . ILE A 1 94 ? -1.356 -5.891 9.490 1.00 89.88 94 ILE A N 1
ATOM 750 C CA . ILE A 1 94 ? -0.774 -7.172 9.058 1.00 89.88 94 ILE A CA 1
ATOM 751 C C . ILE A 1 94 ? -0.574 -7.182 7.540 1.00 89.88 94 ILE A C 1
ATOM 753 O O . ILE A 1 94 ? 0.523 -7.451 7.048 1.00 89.88 94 ILE A O 1
ATOM 757 N N . ALA A 1 95 ? -1.615 -6.843 6.780 1.00 90.50 95 ALA A N 1
ATOM 758 C CA . ALA A 1 95 ? -1.549 -6.911 5.329 1.00 90.50 95 ALA A CA 1
ATOM 759 C C . ALA A 1 95 ? -0.626 -5.840 4.713 1.00 90.50 95 ALA A C 1
ATOM 761 O O . ALA A 1 95 ? 0.062 -6.138 3.737 1.00 90.50 95 ALA A O 1
ATOM 762 N N . VAL A 1 96 ? -0.548 -4.625 5.271 1.00 90.38 96 VAL A N 1
ATOM 763 C CA . VAL A 1 96 ? 0.429 -3.607 4.834 1.00 90.38 96 VAL A CA 1
ATOM 764 C C . VAL A 1 96 ? 1.856 -4.059 5.130 1.00 90.38 96 VAL A C 1
ATOM 766 O O . VAL A 1 96 ? 2.716 -3.908 4.264 1.00 90.38 96 VAL A O 1
ATOM 769 N N . THR A 1 97 ? 2.104 -4.665 6.290 1.00 88.81 97 THR A N 1
ATOM 770 C CA . THR A 1 97 ? 3.430 -5.177 6.652 1.00 88.81 97 THR A CA 1
ATOM 771 C C . THR A 1 97 ? 3.864 -6.310 5.720 1.00 88.81 97 THR A C 1
ATOM 773 O O . THR A 1 97 ? 4.975 -6.278 5.193 1.00 88.81 97 THR A O 1
ATOM 776 N N . ILE A 1 98 ? 2.982 -7.272 5.424 1.00 88.19 98 ILE A N 1
ATOM 777 C CA . ILE A 1 98 ? 3.271 -8.361 4.471 1.00 88.19 98 ILE A CA 1
ATOM 778 C C . ILE A 1 98 ? 3.563 -7.809 3.073 1.00 88.19 98 ILE A C 1
ATOM 780 O O . ILE A 1 98 ? 4.532 -8.225 2.441 1.00 88.19 98 ILE A O 1
ATOM 784 N N . LEU A 1 99 ? 2.766 -6.850 2.595 1.00 90.38 99 LEU A N 1
ATOM 785 C CA . LEU A 1 99 ? 2.994 -6.205 1.300 1.00 90.38 99 LEU A CA 1
ATOM 786 C C . LEU A 1 99 ? 4.316 -5.433 1.269 1.00 90.38 99 LEU A C 1
ATOM 788 O O . LEU A 1 99 ? 5.052 -5.526 0.289 1.00 90.38 99 LEU A O 1
ATOM 792 N N . GLY A 1 100 ? 4.639 -4.702 2.336 1.00 89.69 100 GLY A N 1
ATOM 793 C CA . GLY A 1 100 ? 5.922 -4.017 2.481 1.00 89.69 100 GLY A CA 1
ATOM 794 C C . GLY A 1 100 ? 7.086 -4.996 2.374 1.00 89.69 100 GLY A C 1
ATOM 795 O O . GLY A 1 100 ? 7.990 -4.791 1.564 1.00 89.69 100 GLY A O 1
ATOM 796 N N . PHE A 1 101 ? 7.021 -6.119 3.096 1.00 88.12 101 PHE A N 1
ATOM 797 C CA . PHE A 1 101 ? 8.024 -7.177 2.993 1.00 88.12 101 PHE A CA 1
ATOM 798 C C . PHE A 1 101 ? 8.108 -7.779 1.597 1.00 88.12 101 PHE A C 1
ATOM 800 O O . PHE A 1 101 ? 9.215 -7.962 1.091 1.00 88.12 101 PHE A O 1
ATOM 807 N N . TYR A 1 102 ? 6.975 -8.079 0.968 1.00 90.50 102 TYR A N 1
ATOM 808 C CA . TYR A 1 102 ? 6.952 -8.613 -0.387 1.00 90.50 102 TYR A CA 1
ATOM 809 C C . TYR A 1 102 ? 7.677 -7.670 -1.354 1.00 90.50 102 TYR A C 1
ATOM 811 O O . TYR A 1 102 ? 8.645 -8.067 -2.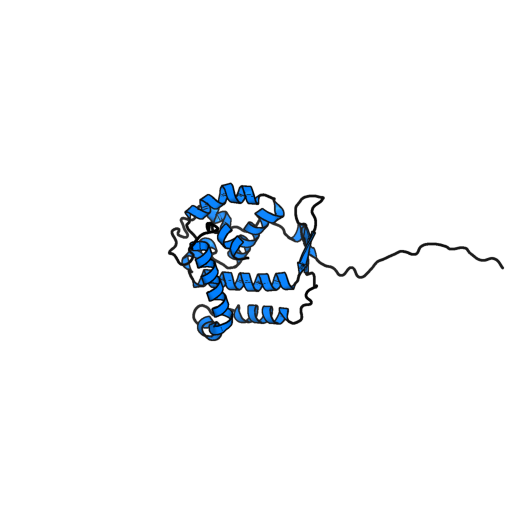008 1.00 90.50 102 TYR A O 1
ATOM 819 N N . TYR A 1 103 ? 7.272 -6.398 -1.395 1.00 91.12 103 TYR A N 1
ATOM 820 C CA . TYR A 1 103 ? 7.831 -5.436 -2.338 1.00 91.12 103 TYR A CA 1
ATOM 821 C C . TYR A 1 103 ? 9.322 -5.175 -2.077 1.00 91.12 103 TYR A C 1
ATOM 823 O O . TYR A 1 103 ? 10.119 -5.158 -3.019 1.00 91.12 103 TYR A O 1
ATOM 831 N N . LYS A 1 104 ? 9.724 -5.064 -0.808 1.00 90.12 104 LYS A N 1
ATOM 832 C CA . LYS A 1 104 ? 11.115 -4.823 -0.395 1.00 90.12 104 LYS A CA 1
ATOM 833 C C . LYS A 1 104 ? 12.045 -5.993 -0.712 1.00 90.12 104 LYS A C 1
ATOM 835 O O . LYS A 1 104 ? 13.138 -5.775 -1.229 1.00 90.12 104 LYS A O 1
ATOM 840 N N . ASN A 1 105 ? 11.615 -7.228 -0.443 1.00 86.50 105 ASN A N 1
ATOM 841 C CA . ASN A 1 105 ? 12.440 -8.420 -0.670 1.00 86.50 105 ASN A CA 1
ATOM 842 C C . ASN A 1 105 ? 12.490 -8.829 -2.141 1.00 86.50 105 ASN A C 1
ATOM 844 O O . ASN A 1 105 ? 13.510 -9.327 -2.610 1.00 86.50 105 ASN A O 1
ATOM 848 N N . ARG A 1 106 ? 11.395 -8.634 -2.881 1.00 88.75 106 ARG A N 1
ATOM 849 C CA . ARG A 1 106 ? 11.309 -9.092 -4.269 1.00 88.75 106 ARG A CA 1
ATOM 850 C C . ARG A 1 106 ? 12.057 -8.182 -5.238 1.00 88.75 106 ARG A C 1
ATOM 852 O O . ARG A 1 106 ? 12.625 -8.680 -6.204 1.00 88.75 106 ARG A O 1
ATOM 859 N N . ASN A 1 107 ? 12.054 -6.871 -4.997 1.00 91.06 107 ASN A N 1
ATOM 860 C CA . ASN A 1 107 ? 12.777 -5.904 -5.820 1.00 91.06 107 ASN A CA 1
ATOM 861 C C . ASN A 1 107 ? 13.206 -4.693 -4.982 1.00 91.06 107 ASN A C 1
ATOM 863 O O . ASN A 1 107 ? 12.542 -3.653 -4.951 1.00 91.06 107 ASN A O 1
ATOM 867 N N . LYS A 1 108 ? 14.342 -4.848 -4.296 1.00 89.50 108 LYS A N 1
ATOM 868 C CA . LYS A 1 108 ? 14.900 -3.823 -3.408 1.00 89.50 108 LYS A CA 1
ATOM 869 C C . LYS A 1 108 ? 15.210 -2.513 -4.137 1.00 89.50 108 LYS A C 1
ATOM 871 O O . LYS A 1 108 ? 14.987 -1.447 -3.583 1.00 89.50 108 LYS A O 1
ATOM 876 N N . GLU A 1 109 ? 15.655 -2.581 -5.388 1.00 89.38 109 GLU A N 1
ATOM 877 C CA . GLU A 1 109 ? 15.955 -1.392 -6.189 1.00 89.38 109 GLU A CA 1
ATOM 878 C C . GLU A 1 109 ? 14.693 -0.550 -6.437 1.00 89.38 109 GLU A C 1
ATOM 880 O O . GLU A 1 109 ? 14.664 0.642 -6.125 1.00 89.38 109 GLU A O 1
ATOM 885 N N . LYS A 1 110 ? 13.603 -1.165 -6.926 1.00 91.31 110 LYS A N 1
ATOM 886 C CA . LYS A 1 110 ? 12.319 -0.460 -7.097 1.00 91.31 110 LYS A CA 1
ATOM 887 C C . LYS A 1 110 ? 11.788 0.069 -5.772 1.00 91.31 110 LYS A C 1
ATOM 889 O O . LYS A 1 110 ? 11.262 1.183 -5.732 1.00 91.31 110 LYS A O 1
ATOM 894 N N . TRP A 1 111 ? 11.930 -0.715 -4.704 1.00 91.88 111 TRP A N 1
ATOM 895 C CA . TRP A 1 111 ? 11.558 -0.292 -3.360 1.00 91.88 111 TRP A CA 1
ATOM 896 C C . TRP A 1 111 ? 12.292 0.989 -2.950 1.00 91.88 111 TRP A C 1
ATOM 898 O O . TRP A 1 111 ? 11.642 1.965 -2.586 1.00 91.88 111 TRP A O 1
ATOM 908 N N . GLU A 1 112 ? 13.619 1.022 -3.061 1.00 90.50 112 GLU A N 1
ATOM 909 C CA . GLU A 1 112 ? 14.446 2.171 -2.671 1.00 90.50 112 GLU A CA 1
ATOM 910 C C . GLU A 1 112 ? 14.146 3.419 -3.510 1.00 90.50 112 GLU A C 1
ATOM 912 O O . GLU A 1 112 ? 14.099 4.540 -2.996 1.00 90.50 112 GLU A O 1
ATOM 917 N N . VAL A 1 113 ? 13.893 3.242 -4.809 1.00 90.19 113 VAL A N 1
ATOM 918 C CA . VAL A 1 113 ? 13.590 4.366 -5.701 1.00 90.19 113 VAL A CA 1
ATOM 919 C C . VAL A 1 113 ? 12.204 4.952 -5.434 1.00 90.19 113 VAL A C 1
ATOM 921 O O . VAL A 1 113 ? 12.056 6.178 -5.424 1.00 90.19 113 VAL A O 1
ATOM 924 N N . LEU A 1 114 ? 11.188 4.109 -5.234 1.00 90.62 114 LEU A N 1
ATOM 925 C CA . LEU A 1 114 ? 9.811 4.564 -5.039 1.00 90.62 114 LEU A CA 1
ATOM 926 C C . LEU A 1 114 ? 9.558 4.966 -3.590 1.00 90.62 114 LEU A C 1
ATOM 928 O O . LEU A 1 114 ? 9.204 6.115 -3.329 1.00 90.62 114 LEU A O 1
ATOM 932 N N . PHE A 1 115 ? 9.7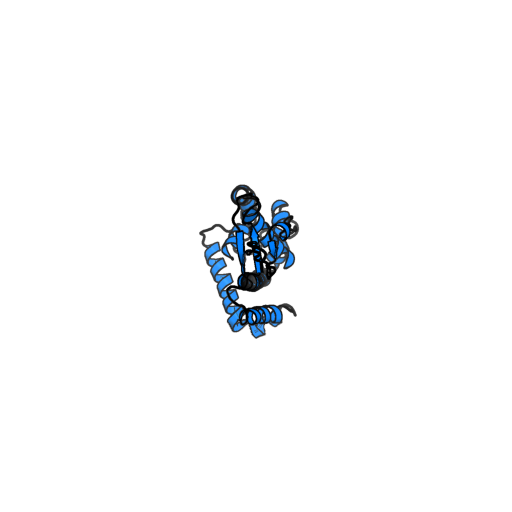42 4.033 -2.665 1.00 91.06 115 PHE A N 1
ATOM 933 C CA . PHE A 1 115 ? 9.347 4.193 -1.273 1.00 91.06 115 PHE A CA 1
ATOM 934 C C . PHE A 1 115 ? 10.516 4.603 -0.394 1.00 91.06 115 PHE A C 1
ATOM 936 O O . PHE A 1 115 ? 10.324 5.483 0.428 1.00 91.06 115 PHE A O 1
ATOM 943 N N . GLU A 1 116 ? 11.723 4.072 -0.603 1.00 89.62 116 GLU A N 1
ATOM 944 C CA . GLU A 1 116 ? 12.896 4.301 0.264 1.00 89.62 116 GLU A CA 1
ATOM 945 C C . GLU A 1 116 ? 12.736 3.632 1.640 1.00 89.62 116 GLU A C 1
ATOM 947 O O . GLU A 1 116 ? 13.510 2.744 2.001 1.00 89.62 116 GLU A O 1
ATOM 952 N N . ASP A 1 117 ? 11.658 3.956 2.347 1.00 89.50 117 ASP A N 1
ATOM 953 C CA . ASP A 1 117 ? 11.296 3.455 3.665 1.00 89.50 117 ASP A CA 1
ATOM 954 C C . ASP A 1 117 ? 9.811 3.057 3.753 1.00 89.50 117 ASP A C 1
ATOM 956 O O . ASP A 1 117 ? 8.997 3.292 2.852 1.00 89.50 117 ASP A O 1
ATOM 960 N N . ASP A 1 118 ? 9.466 2.417 4.869 1.00 89.69 118 ASP A N 1
ATOM 961 C CA . ASP A 1 118 ? 8.123 1.901 5.116 1.00 89.69 118 ASP A CA 1
ATOM 962 C C . ASP A 1 118 ? 7.115 3.052 5.383 1.00 89.69 118 ASP A C 1
ATOM 964 O O . ASP A 1 118 ? 5.930 2.924 5.059 1.00 89.69 118 ASP A O 1
ATOM 968 N N . GLU A 1 119 ? 7.567 4.215 5.886 1.00 90.38 119 GLU A N 1
ATOM 969 C CA . GLU A 1 119 ? 6.717 5.402 6.101 1.00 90.38 119 GLU A CA 1
ATOM 970 C C . GLU A 1 119 ? 6.164 5.915 4.764 1.00 90.38 119 GLU A C 1
ATOM 972 O O . GLU A 1 119 ? 4.983 6.250 4.644 1.00 90.38 119 GLU A O 1
ATOM 977 N N . ASN A 1 120 ? 6.988 5.940 3.722 1.00 91.44 120 ASN A N 1
ATOM 978 C CA . ASN A 1 120 ? 6.593 6.378 2.389 1.00 91.44 120 ASN A CA 1
ATOM 979 C C . ASN A 1 120 ? 5.634 5.407 1.697 1.00 91.44 120 ASN A C 1
ATOM 981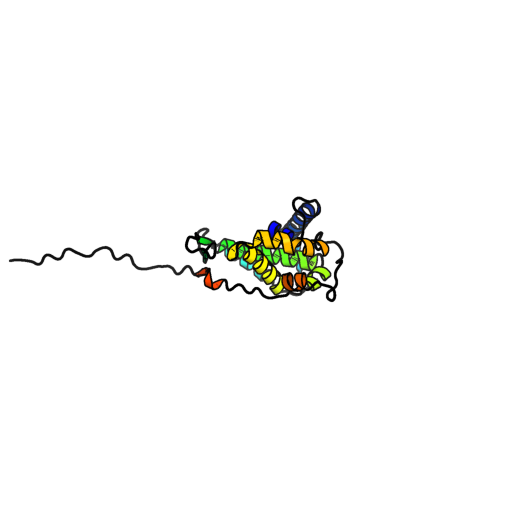 O O . ASN A 1 120 ? 4.742 5.866 0.975 1.00 91.44 120 ASN A O 1
ATOM 985 N N . LEU A 1 121 ? 5.733 4.097 1.957 1.00 91.81 121 LEU A N 1
ATOM 986 C CA . LEU A 1 121 ? 4.698 3.143 1.543 1.00 91.81 121 LEU A CA 1
ATOM 987 C C . LEU A 1 121 ? 3.353 3.507 2.184 1.00 91.81 121 LEU A C 1
ATOM 989 O O . LEU A 1 121 ? 2.350 3.658 1.482 1.00 91.81 121 LEU A O 1
ATOM 993 N N . VAL A 1 122 ? 3.323 3.721 3.500 1.00 90.19 122 VAL A N 1
ATOM 994 C CA . VAL A 1 122 ? 2.094 4.102 4.218 1.00 90.19 122 VAL A CA 1
ATOM 995 C C . VAL A 1 122 ? 1.553 5.444 3.712 1.00 90.19 122 VAL A C 1
ATOM 997 O O . VAL A 1 122 ? 0.365 5.567 3.399 1.00 90.19 122 VAL A O 1
ATOM 1000 N N . ASN A 1 123 ? 2.421 6.440 3.526 1.00 90.25 123 ASN A N 1
ATOM 1001 C CA . ASN A 1 123 ? 2.069 7.744 2.963 1.00 90.25 123 ASN A CA 1
ATOM 1002 C C . ASN A 1 123 ? 1.474 7.614 1.554 1.00 90.25 123 ASN A C 1
ATOM 1004 O O . ASN A 1 123 ? 0.511 8.312 1.217 1.00 90.25 123 ASN A O 1
ATOM 1008 N N . PHE A 1 124 ? 2.020 6.733 0.715 1.00 90.31 124 PHE A N 1
ATOM 1009 C CA . PHE A 1 124 ? 1.478 6.421 -0.606 1.00 90.31 124 PHE A CA 1
ATOM 1010 C C . PHE A 1 124 ? 0.056 5.848 -0.514 1.00 90.31 124 PHE A C 1
ATOM 1012 O O . PHE A 1 124 ? -0.846 6.361 -1.188 1.00 90.31 124 PHE A O 1
ATOM 1019 N N . LEU A 1 125 ? -0.176 4.868 0.365 1.00 89.00 125 LEU A N 1
ATOM 1020 C CA . LEU A 1 125 ? -1.498 4.264 0.579 1.00 89.00 125 LEU A CA 1
ATOM 1021 C C . LEU A 1 125 ? -2.525 5.295 1.059 1.00 89.00 125 LEU A C 1
ATOM 1023 O O . LEU A 1 125 ? -3.627 5.382 0.506 1.00 89.00 125 LEU A O 1
ATO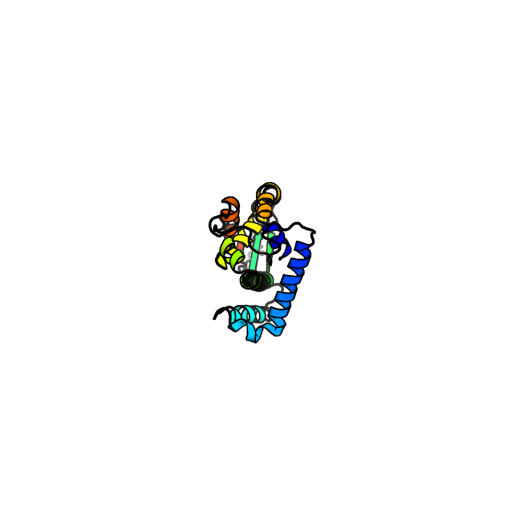M 1027 N N . ILE A 1 126 ? -2.140 6.142 2.017 1.00 86.56 126 ILE A N 1
ATOM 1028 C CA . ILE A 1 126 ? -2.957 7.255 2.516 1.00 86.56 126 ILE A CA 1
ATOM 1029 C C . ILE A 1 126 ? -3.323 8.212 1.379 1.00 86.56 126 ILE A C 1
ATOM 1031 O O . ILE A 1 126 ? -4.492 8.564 1.208 1.00 86.56 126 ILE A O 1
ATOM 1035 N N . LYS A 1 127 ? -2.344 8.638 0.570 1.00 84.56 127 LYS A N 1
ATOM 1036 C CA . LYS A 1 127 ? -2.585 9.548 -0.563 1.00 84.56 127 LYS A CA 1
ATOM 1037 C C . LYS A 1 127 ? -3.529 8.926 -1.584 1.00 84.56 127 LYS A C 1
ATOM 1039 O O . LYS A 1 127 ? -4.374 9.638 -2.130 1.00 84.56 127 LYS A O 1
ATOM 1044 N N . HIS A 1 128 ? -3.383 7.635 -1.867 1.00 80.94 128 HIS A N 1
ATOM 1045 C CA . HIS A 1 128 ? -4.251 6.937 -2.808 1.00 80.94 128 HIS A CA 1
ATOM 1046 C C . HIS A 1 128 ? -5.692 6.866 -2.286 1.00 80.94 128 HIS A C 1
ATOM 1048 O O . HIS A 1 128 ? -6.611 7.329 -2.967 1.00 80.94 128 HIS A O 1
ATOM 1054 N N . ARG A 1 129 ? -5.889 6.403 -1.044 1.00 78.12 129 ARG A N 1
ATOM 1055 C CA . ARG A 1 129 ? -7.212 6.355 -0.397 1.00 78.12 129 ARG A CA 1
ATOM 1056 C C . ARG A 1 129 ? -7.853 7.733 -0.287 1.00 78.12 129 ARG A C 1
ATOM 1058 O O . ARG A 1 129 ? -9.018 7.901 -0.644 1.00 78.12 129 ARG A O 1
ATOM 1065 N N . GLY A 1 130 ? -7.082 8.737 0.112 1.00 75.31 130 GLY A N 1
ATOM 1066 C CA . GLY A 1 130 ? -7.562 10.098 0.300 1.00 75.31 130 GLY A CA 1
ATOM 1067 C C . GLY A 1 130 ? -8.129 10.754 -0.964 1.00 75.31 130 GLY A C 1
ATOM 1068 O O . GLY A 1 130 ? -9.085 11.527 -0.890 1.00 75.31 130 GLY A O 1
ATOM 1069 N N . LYS A 1 131 ? -7.592 10.429 -2.147 1.00 72.25 131 LYS A N 1
ATOM 1070 C CA . LYS A 1 131 ? -8.121 10.934 -3.430 1.00 72.25 131 LYS A CA 1
ATOM 1071 C C . LYS A 1 131 ? -9.509 10.377 -3.751 1.00 72.25 131 LYS A C 1
ATOM 1073 O O . LYS A 1 131 ? -10.307 11.089 -4.363 1.00 72.25 131 LYS A O 1
ATOM 1078 N N . GLY A 1 132 ? -9.779 9.140 -3.335 1.00 63.75 132 GLY A N 1
ATOM 1079 C CA . GLY A 1 132 ? -11.089 8.503 -3.454 1.00 63.75 132 GLY A CA 1
ATOM 1080 C C . GLY A 1 132 ? -12.080 8.982 -2.414 1.00 63.75 132 GLY A C 1
ATOM 1081 O O . GLY A 1 132 ? -13.150 9.458 -2.775 1.00 63.75 132 GLY A O 1
ATOM 1082 N N . PHE A 1 133 ? -11.693 8.917 -1.146 1.00 60.88 133 PHE A N 1
ATOM 1083 C CA . PHE A 1 133 ? -12.602 9.128 -0.025 1.00 60.88 133 PHE A CA 1
ATOM 1084 C C . PHE A 1 133 ? -12.895 10.610 0.237 1.00 60.88 133 PHE A C 1
ATOM 1086 O O . PHE A 1 133 ? -14.046 11.024 0.325 1.00 60.88 133 PHE A O 1
ATOM 1093 N N . ALA A 1 134 ? -11.859 11.451 0.304 1.00 57.59 134 ALA A N 1
ATOM 1094 C CA . ALA A 1 134 ? -12.036 12.803 0.824 1.00 57.59 134 ALA A CA 1
ATOM 1095 C C . ALA A 1 134 ? -12.419 13.843 -0.232 1.00 57.59 134 ALA A C 1
ATOM 1097 O O . ALA A 1 134 ? -13.008 14.875 0.085 1.00 57.59 134 ALA A O 1
ATOM 1098 N N . MET A 1 135 ? -12.042 13.627 -1.493 1.00 61.00 135 MET A N 1
ATOM 1099 C CA . MET A 1 135 ? -12.153 14.678 -2.509 1.00 61.00 135 MET A CA 1
ATOM 1100 C C . MET A 1 135 ? -13.058 14.335 -3.689 1.00 61.00 135 MET A C 1
ATOM 1102 O O . MET A 1 135 ? -13.244 15.204 -4.535 1.00 61.00 135 MET A O 1
ATOM 1106 N N . GLY A 1 136 ? -13.560 13.098 -3.813 1.00 65.62 136 GLY A N 1
ATOM 1107 C CA . GLY A 1 136 ? -14.274 12.663 -5.025 1.00 65.62 136 GLY A CA 1
ATOM 1108 C C . GLY A 1 136 ? -13.431 12.810 -6.303 1.00 65.62 136 GLY A C 1
ATOM 1109 O O . GLY A 1 136 ? -13.950 12.823 -7.414 1.00 65.62 136 GLY A O 1
ATOM 1110 N N . LYS A 1 137 ? -12.105 12.945 -6.161 1.00 70.50 137 LYS A N 1
ATOM 1111 C CA . LYS A 1 137 ? -11.163 13.229 -7.254 1.00 70.50 137 LYS A CA 1
ATOM 1112 C C . LYS A 1 137 ? -10.582 11.956 -7.853 1.00 70.50 137 LYS A C 1
ATOM 1114 O O . LYS A 1 137 ? -9.645 12.047 -8.641 1.00 70.50 137 LYS A O 1
ATOM 1119 N N . LEU A 1 138 ? -11.106 10.780 -7.506 1.00 74.31 138 LEU A N 1
ATOM 1120 C CA . LEU A 1 138 ? -10.607 9.515 -8.037 1.00 74.31 138 LEU A CA 1
ATOM 1121 C C . LEU A 1 138 ? -10.693 9.445 -9.566 1.00 74.31 138 LEU A C 1
ATOM 1123 O O . LEU A 1 138 ? -9.669 9.126 -10.162 1.00 74.31 138 LEU A O 1
ATOM 1127 N N . PRO A 1 139 ? -11.806 9.818 -10.233 1.00 77.69 139 PRO A N 1
ATOM 1128 C CA . PRO A 1 139 ? -11.859 9.789 -11.697 1.00 77.69 139 PRO A CA 1
ATOM 1129 C C . PRO A 1 139 ? -10.824 10.724 -12.336 1.00 77.69 139 PRO A C 1
ATOM 1131 O O . PRO A 1 139 ? -10.106 10.337 -13.253 1.00 77.69 139 PRO A O 1
ATOM 1134 N N . LEU A 1 140 ? -10.670 11.935 -11.786 1.00 73.50 140 LEU A N 1
ATOM 1135 C CA . LEU A 1 140 ? -9.659 12.900 -12.233 1.00 73.50 140 LEU A CA 1
ATOM 1136 C C . LEU A 1 140 ? -8.233 12.391 -11.996 1.00 73.50 140 LEU A C 1
ATOM 1138 O O . LEU A 1 140 ? -7.350 12.615 -12.823 1.00 73.50 140 LEU A O 1
ATOM 1142 N N . TYR A 1 141 ? -8.003 11.704 -10.876 1.00 75.38 141 TYR A N 1
ATOM 1143 C CA . TYR A 1 141 ? -6.732 11.056 -10.583 1.00 75.38 141 TYR A CA 1
ATOM 1144 C C . TYR A 1 141 ? -6.429 9.959 -11.605 1.00 75.38 141 TYR A C 1
ATOM 1146 O O . TYR A 1 141 ? -5.340 9.960 -12.180 1.00 75.38 141 TYR A O 1
ATOM 1154 N N . LYS A 1 142 ? -7.402 9.082 -11.875 1.00 78.38 142 LYS A N 1
ATOM 1155 C CA . LYS A 1 142 ? -7.274 8.012 -12.867 1.00 78.38 142 LYS A CA 1
ATOM 1156 C C . LYS A 1 142 ? -6.974 8.571 -14.257 1.00 78.38 142 LYS A C 1
ATOM 1158 O O . LYS A 1 142 ? -6.049 8.099 -14.898 1.00 78.38 142 LYS A O 1
ATOM 1163 N N . GLY A 1 143 ? -7.675 9.619 -14.686 1.00 78.88 143 GLY A N 1
ATOM 1164 C CA . GLY A 1 143 ? -7.475 10.208 -16.013 1.00 78.88 143 GLY A CA 1
ATOM 1165 C C . GLY A 1 143 ? -6.156 10.968 -16.185 1.00 78.88 143 GLY A C 1
ATOM 1166 O O . GLY A 1 143 ? -5.563 10.914 -17.255 1.00 78.88 143 GLY A O 1
ATOM 1167 N N . LYS A 1 144 ? -5.680 11.685 -15.155 1.00 79.06 144 LYS A N 1
ATOM 1168 C CA . LYS A 1 144 ? -4.503 12.568 -15.289 1.00 79.06 144 LYS A CA 1
ATOM 1169 C C . LYS A 1 144 ? -3.192 11.959 -14.808 1.00 79.06 144 LYS A C 1
ATOM 1171 O O . LYS A 1 144 ? -2.148 12.273 -15.366 1.00 79.06 144 LYS A O 1
ATOM 1176 N N . PHE A 1 145 ? -3.223 11.157 -13.745 1.00 77.62 145 PHE A N 1
ATOM 1177 C CA . PHE A 1 145 ? -2.002 10.697 -13.080 1.00 77.62 145 PHE A CA 1
ATOM 1178 C C . PHE A 1 145 ? -1.641 9.258 -13.438 1.00 77.62 145 PHE A C 1
ATOM 1180 O O . PHE A 1 145 ? -0.465 8.995 -13.666 1.00 77.62 145 PHE A O 1
ATOM 1187 N N . LEU A 1 146 ? -2.613 8.339 -13.525 1.00 82.62 146 LEU A N 1
ATOM 1188 C CA . LEU A 1 146 ? -2.308 6.934 -13.832 1.00 82.62 146 LEU A CA 1
ATOM 1189 C C . LEU A 1 146 ? -1.578 6.724 -15.167 1.00 82.62 146 LEU A C 1
ATOM 1191 O O . LEU A 1 146 ? -0.665 5.900 -15.171 1.00 82.62 146 LEU A O 1
ATOM 1195 N N . PRO A 1 147 ? -1.868 7.459 -16.263 1.00 86.31 147 PRO A N 1
ATOM 1196 C CA . PRO A 1 147 ? -1.099 7.319 -17.499 1.00 86.31 147 PRO A CA 1
ATOM 1197 C C . PRO A 1 147 ? 0.399 7.574 -17.301 1.00 86.31 147 PRO A C 1
ATOM 1199 O O . PRO A 1 147 ? 1.223 6.829 -17.815 1.00 86.31 147 PRO A O 1
ATOM 1202 N N . ASN A 1 148 ? 0.769 8.562 -16.481 1.00 83.88 148 ASN A N 1
ATOM 1203 C CA . ASN A 1 148 ? 2.176 8.865 -16.212 1.00 83.88 148 ASN A CA 1
ATOM 1204 C C . ASN A 1 148 ? 2.837 7.813 -15.319 1.00 83.88 148 ASN A C 1
ATOM 1206 O O . ASN A 1 148 ? 4.023 7.543 -15.473 1.00 83.88 148 ASN A O 1
ATOM 1210 N N . ILE A 1 149 ? 2.078 7.197 -14.409 1.00 86.69 149 ILE A N 1
ATOM 1211 C CA . ILE A 1 149 ? 2.584 6.082 -13.600 1.00 86.69 149 ILE A CA 1
ATOM 1212 C C . ILE A 1 149 ? 2.770 4.824 -14.461 1.00 86.69 149 ILE A C 1
ATOM 1214 O O . ILE A 1 149 ? 3.778 4.141 -14.315 1.00 86.69 149 ILE A O 1
ATOM 1218 N N . ARG A 1 150 ? 1.873 4.562 -15.422 1.00 88.19 150 ARG A N 1
ATOM 1219 C CA . ARG A 1 150 ? 2.007 3.463 -16.398 1.00 88.19 150 ARG A CA 1
ATOM 1220 C C . ARG A 1 150 ? 3.296 3.540 -17.207 1.00 88.19 150 ARG A C 1
ATOM 1222 O O . ARG A 1 150 ? 3.931 2.516 -17.431 1.00 88.19 150 ARG A O 1
ATOM 1229 N N . LEU A 1 151 ? 3.722 4.745 -17.591 1.00 86.94 151 LEU A N 1
ATOM 1230 C CA . LEU A 1 151 ? 4.982 4.946 -18.317 1.00 86.94 151 LEU A CA 1
ATOM 1231 C C . LEU A 1 151 ? 6.217 4.510 -17.518 1.00 86.94 151 LEU A C 1
ATOM 1233 O O . LEU A 1 151 ? 7.233 4.170 -18.117 1.00 86.94 151 LEU A O 1
ATOM 1237 N N . LEU A 1 152 ? 6.130 4.478 -16.184 1.00 86.44 152 LEU A N 1
ATOM 1238 C CA . LEU A 1 152 ? 7.209 3.972 -15.334 1.00 86.44 152 LEU A CA 1
ATOM 1239 C C . LEU A 1 152 ? 7.327 2.447 -15.394 1.00 86.44 152 LEU A C 1
ATOM 1241 O O . LEU A 1 152 ? 8.374 1.919 -15.034 1.00 86.44 152 LEU A O 1
ATOM 1245 N N . GLN A 1 153 ? 6.269 1.749 -15.827 1.00 88.56 153 GLN A N 1
ATOM 1246 C CA . GLN A 1 153 ? 6.210 0.286 -15.904 1.00 88.56 153 GLN A CA 1
ATOM 1247 C C . GLN A 1 153 ? 6.628 -0.359 -14.575 1.00 88.56 153 GLN A C 1
ATOM 1249 O O . GLN A 1 153 ? 7.506 -1.220 -14.507 1.00 88.56 153 GLN A O 1
ATOM 1254 N N . VAL A 1 154 ? 6.026 0.136 -13.485 1.00 90.69 154 VAL A N 1
ATOM 1255 C CA . VAL A 1 154 ? 6.322 -0.328 -12.122 1.00 90.69 154 VAL A CA 1
ATOM 1256 C C . VAL A 1 154 ? 5.983 -1.809 -11.972 1.00 90.69 154 VAL A C 1
ATOM 1258 O O . VAL A 1 154 ? 6.760 -2.561 -11.381 1.00 90.69 154 VAL A O 1
ATOM 1261 N N . ILE A 1 155 ? 4.844 -2.209 -12.536 1.00 92.19 155 ILE A N 1
ATOM 1262 C CA . ILE A 1 155 ? 4.372 -3.590 -12.613 1.00 92.19 155 ILE A CA 1
ATOM 1263 C C . ILE A 1 155 ? 4.707 -4.142 -14.012 1.00 92.19 155 ILE A C 1
ATOM 1265 O O . ILE A 1 155 ? 4.561 -3.390 -14.981 1.00 92.19 155 ILE A O 1
ATOM 1269 N N . PRO A 1 156 ? 5.180 -5.399 -14.126 1.00 92.44 156 PRO A N 1
ATOM 1270 C CA . PRO A 1 156 ? 5.366 -6.398 -13.058 1.00 92.44 156 PRO A CA 1
ATOM 1271 C C . PRO A 1 156 ? 6.501 -6.046 -12.087 1.00 92.44 156 PRO A C 1
ATOM 1273 O O . PRO A 1 156 ? 7.559 -5.551 -12.492 1.00 92.44 156 PRO A O 1
ATOM 1276 N N . TRP A 1 157 ? 6.294 -6.283 -10.785 1.00 93.25 157 TRP A N 1
ATOM 1277 C CA . TRP A 1 157 ? 7.231 -5.827 -9.750 1.00 93.25 157 TRP A CA 1
ATOM 1278 C C . TRP A 1 157 ? 8.599 -6.504 -9.874 1.00 93.25 157 TRP A C 1
ATOM 1280 O O . TRP A 1 157 ? 9.636 -5.854 -9.727 1.00 93.25 157 TRP A O 1
ATOM 1290 N N . VAL A 1 158 ? 8.597 -7.785 -10.243 1.00 89.06 158 VAL A N 1
ATOM 1291 C CA . VAL A 1 158 ? 9.789 -8.640 -10.385 1.00 89.06 158 VAL A CA 1
ATOM 1292 C C . VAL A 1 158 ? 10.761 -8.141 -11.458 1.00 89.06 158 VAL A C 1
ATOM 1294 O O . VAL A 1 158 ? 11.964 -8.365 -11.349 1.00 89.06 158 VAL A O 1
ATOM 1297 N N . SER A 1 159 ? 10.270 -7.442 -12.481 1.00 88.62 159 SER A N 1
ATOM 1298 C CA . SER A 1 159 ? 11.119 -6.936 -13.561 1.00 88.62 159 SER A CA 1
ATOM 1299 C C . SER A 1 159 ? 12.079 -5.850 -13.085 1.00 88.62 159 SER A C 1
ATOM 1301 O O . SER A 1 159 ? 11.778 -5.110 -12.147 1.00 88.62 159 SER A O 1
ATOM 1303 N N . GLN A 1 160 ? 13.212 -5.702 -13.774 1.00 81.88 160 GLN A N 1
ATOM 1304 C CA . GLN A 1 160 ? 14.148 -4.603 -13.530 1.00 81.88 160 GLN A CA 1
ATOM 1305 C C . GLN A 1 160 ? 13.458 -3.240 -13.639 1.00 81.88 160 GLN A C 1
ATOM 1307 O O . GLN A 1 160 ? 12.495 -3.061 -14.393 1.00 81.88 160 GLN A O 1
ATOM 1312 N N . SER A 1 161 ? 13.936 -2.281 -12.846 1.00 74.19 161 SER A N 1
ATOM 1313 C CA . SER A 1 161 ? 13.423 -0.919 -12.899 1.00 74.19 161 SER A CA 1
ATOM 1314 C C . SER A 1 161 ? 13.786 -0.286 -14.253 1.00 74.19 161 SER A C 1
ATOM 1316 O O . SER A 1 161 ? 14.879 -0.477 -14.782 1.00 74.19 161 SER A O 1
ATOM 1318 N N . LYS A 1 162 ? 12.858 0.476 -14.841 1.00 77.69 162 LYS A N 1
ATOM 1319 C CA . LYS A 1 162 ? 13.160 1.351 -15.992 1.00 77.69 162 LYS A CA 1
ATOM 1320 C C . LYS A 1 162 ? 13.505 2.776 -15.556 1.00 77.69 162 LYS A C 1
ATOM 1322 O O . LYS A 1 162 ? 13.672 3.662 -16.389 1.00 77.69 162 LYS A O 1
ATOM 1327 N N . PHE A 1 163 ? 13.567 3.006 -14.248 1.00 75.94 163 PHE A N 1
ATOM 1328 C CA . PHE A 1 163 ? 13.710 4.313 -13.629 1.00 75.94 163 PHE A CA 1
ATOM 1329 C C . PHE A 1 163 ? 14.657 4.203 -12.432 1.00 75.94 163 PHE A C 1
ATOM 1331 O O . PHE A 1 163 ? 14.480 3.362 -11.561 1.00 75.94 163 PHE A O 1
ATOM 1338 N N . SER A 1 164 ? 15.649 5.085 -12.372 1.00 70.31 164 SER A N 1
ATOM 1339 C CA . SER A 1 164 ? 16.607 5.169 -11.267 1.00 70.31 164 SER A CA 1
ATOM 1340 C C . SER A 1 164 ? 16.254 6.312 -10.307 1.00 70.31 164 SER A C 1
ATOM 1342 O O . SER A 1 164 ? 15.443 7.187 -10.628 1.00 70.31 164 SER A O 1
ATOM 1344 N N . SER A 1 165 ? 16.880 6.337 -9.126 1.00 61.12 165 SER A N 1
ATOM 1345 C CA . SER A 1 165 ? 16.640 7.325 -8.054 1.00 61.12 165 SER A CA 1
ATOM 1346 C C . SER A 1 165 ? 16.756 8.793 -8.506 1.00 61.12 165 SER A C 1
ATOM 1348 O O . SER A 1 165 ? 16.067 9.665 -7.965 1.00 61.12 165 SER A O 1
ATOM 1350 N N . GLY A 1 166 ? 17.563 9.069 -9.538 1.00 59.97 166 GLY A N 1
ATOM 1351 C CA . GLY A 1 166 ? 17.723 10.393 -10.150 1.00 59.97 166 GLY A CA 1
ATOM 1352 C C . GLY A 1 166 ? 16.694 10.751 -11.231 1.00 59.97 166 GLY A C 1
ATOM 1353 O O . GLY A 1 166 ? 16.486 11.933 -11.489 1.00 59.97 166 GLY A O 1
ATOM 1354 N N . ASN A 1 167 ? 16.009 9.766 -11.819 1.00 67.44 167 ASN A N 1
ATOM 1355 C CA . ASN A 1 167 ? 15.189 9.938 -13.027 1.00 67.44 167 ASN A CA 1
ATOM 1356 C C . ASN A 1 167 ? 13.676 9.860 -12.772 1.00 67.44 167 ASN A C 1
ATOM 1358 O O . ASN A 1 167 ? 12.893 9.863 -13.722 1.00 67.44 167 ASN A O 1
ATOM 1362 N N . LEU A 1 168 ? 13.238 9.774 -11.511 1.00 79.12 168 LEU A N 1
ATOM 1363 C CA . LEU A 1 168 ? 11.813 9.686 -11.201 1.00 79.12 168 LEU A CA 1
ATOM 1364 C C . LEU A 1 168 ? 11.108 11.021 -11.533 1.00 79.12 168 LEU A C 1
ATOM 1366 O O . LEU A 1 168 ? 11.447 12.040 -10.918 1.00 79.12 168 LEU A O 1
ATOM 1370 N N . PRO A 1 169 ? 10.107 11.037 -12.438 1.00 82.69 169 PRO A N 1
ATOM 1371 C CA . PRO A 1 169 ? 9.399 12.260 -12.809 1.00 82.69 169 PRO A CA 1
ATOM 1372 C C . PRO A 1 169 ? 8.765 12.947 -11.597 1.00 82.69 169 PRO A C 1
ATOM 1374 O O . PRO A 1 169 ? 8.262 12.275 -10.695 1.00 82.69 169 PRO A O 1
ATOM 1377 N N . ASP A 1 170 ? 8.691 14.280 -11.596 1.00 82.25 170 ASP A N 1
ATOM 1378 C CA . ASP A 1 170 ? 8.176 15.065 -10.460 1.00 82.25 170 ASP A CA 1
ATOM 1379 C C . ASP A 1 170 ? 6.801 14.609 -9.961 1.00 82.25 170 ASP A C 1
ATOM 1381 O O . ASP A 1 170 ? 6.520 14.605 -8.760 1.00 82.25 170 ASP A O 1
ATOM 1385 N N . GLN A 1 171 ? 5.924 14.203 -10.880 1.00 78.06 171 GLN A N 1
ATOM 1386 C CA . GLN A 1 171 ? 4.596 13.705 -10.530 1.00 78.06 171 GLN A CA 1
ATOM 1387 C C . GLN A 1 171 ? 4.659 12.382 -9.762 1.00 78.06 171 GLN A C 1
ATOM 1389 O O . GLN A 1 171 ? 3.924 12.203 -8.788 1.00 78.06 171 GLN A O 1
ATOM 1394 N N . ALA A 1 172 ? 5.558 11.486 -10.164 1.00 83.12 172 ALA A N 1
ATOM 1395 C CA . ALA A 1 172 ? 5.800 10.226 -9.483 1.00 83.12 172 ALA A CA 1
ATOM 1396 C C . ALA A 1 172 ? 6.505 10.465 -8.143 1.00 83.12 172 ALA A C 1
ATOM 1398 O O . ALA A 1 172 ? 6.048 9.963 -7.120 1.00 83.12 172 ALA A O 1
ATOM 1399 N N . ARG A 1 173 ? 7.507 11.351 -8.089 1.00 85.69 173 ARG A N 1
ATOM 1400 C CA . ARG A 1 173 ? 8.147 11.768 -6.829 1.00 85.69 173 ARG A CA 1
ATOM 1401 C C . ARG A 1 173 ? 7.127 12.293 -5.815 1.00 85.69 173 ARG A C 1
ATOM 1403 O O . ARG A 1 173 ? 7.148 11.885 -4.658 1.00 85.69 173 ARG A O 1
ATOM 1410 N N . ARG A 1 174 ? 6.177 13.133 -6.241 1.00 83.56 174 ARG A N 1
ATOM 1411 C CA . ARG A 1 174 ? 5.056 13.587 -5.390 1.00 83.56 174 ARG A CA 1
ATOM 1412 C C . ARG A 1 174 ? 4.156 12.429 -4.951 1.00 83.56 174 ARG A C 1
ATOM 1414 O O . ARG A 1 174 ? 3.693 12.376 -3.811 1.00 83.56 174 ARG A O 1
ATOM 1421 N N . LEU A 1 175 ? 3.887 11.476 -5.835 1.00 83.81 175 LEU A N 1
ATOM 1422 C CA . LEU A 1 175 ? 3.039 10.337 -5.497 1.00 83.81 175 LEU A CA 1
ATOM 1423 C C . LEU A 1 175 ? 3.689 9.388 -4.490 1.00 83.81 175 LEU A C 1
ATOM 1425 O O . LEU A 1 175 ? 2.979 8.915 -3.610 1.00 83.81 175 LEU A O 1
ATOM 1429 N N . PHE A 1 176 ? 4.994 9.154 -4.565 1.00 87.44 176 PHE A N 1
ATOM 1430 C CA . PHE A 1 176 ? 5.653 8.153 -3.728 1.00 87.44 176 PHE A CA 1
ATOM 1431 C C . PHE A 1 176 ? 6.349 8.753 -2.499 1.00 87.44 176 PHE A C 1
ATOM 1433 O O . PHE A 1 176 ? 6.122 8.269 -1.400 1.00 87.44 176 PHE A O 1
ATOM 1440 N N . LYS A 1 177 ? 7.045 9.891 -2.630 1.00 85.94 177 LYS A N 1
ATOM 1441 C CA . LYS A 1 177 ? 7.961 10.399 -1.586 1.00 85.94 177 LYS A CA 1
ATOM 1442 C C . LYS A 1 177 ? 7.442 11.538 -0.703 1.00 85.94 177 LYS A C 1
ATOM 1444 O O . LYS A 1 177 ? 8.092 11.913 0.262 1.00 85.94 177 LYS A O 1
ATOM 1449 N N . THR A 1 178 ? 6.309 12.169 -1.025 1.00 84.56 178 THR A N 1
ATOM 1450 C CA . THR A 1 178 ? 5.818 13.301 -0.205 1.00 84.56 178 THR A CA 1
ATOM 1451 C C . THR A 1 178 ? 4.816 12.865 0.853 1.00 84.56 178 THR A C 1
ATOM 1453 O O . THR A 1 178 ? 3.942 12.042 0.574 1.00 84.56 178 THR A O 1
ATOM 1456 N N . LYS A 1 179 ? 4.824 13.517 2.016 1.00 84.94 179 LYS A N 1
ATOM 1457 C CA . LYS A 1 179 ? 3.801 13.292 3.043 1.00 84.94 179 LYS A CA 1
ATOM 1458 C C . LYS A 1 179 ? 2.394 13.672 2.546 1.00 84.94 179 LYS A C 1
ATOM 1460 O O . LYS A 1 179 ? 2.247 14.594 1.730 1.00 84.94 179 LYS A O 1
ATOM 1465 N N . PRO A 1 180 ? 1.345 12.956 2.978 1.00 82.19 180 PRO A N 1
ATOM 1466 C CA . PRO A 1 180 ? -0.029 13.326 2.679 1.00 82.19 180 PRO A CA 1
ATOM 1467 C C . PRO A 1 180 ? -0.378 14.669 3.326 1.00 82.19 180 PRO A C 1
ATOM 1469 O O . PRO A 1 180 ? 0.013 14.957 4.448 1.00 82.19 180 PRO A O 1
ATOM 1472 N N . LYS A 1 181 ? -1.173 15.488 2.629 1.00 76.56 181 LYS A N 1
ATOM 1473 C CA . LYS A 1 181 ? -1.738 16.735 3.187 1.00 76.56 181 LYS A CA 1
ATOM 1474 C C . LYS A 1 181 ? -3.034 16.504 3.978 1.00 76.56 181 LYS A C 1
ATOM 1476 O O . LYS A 1 181 ? -3.706 17.460 4.351 1.00 76.56 181 LYS A O 1
ATOM 1481 N N . MET A 1 182 ? -3.448 15.248 4.116 1.00 70.06 182 MET A N 1
ATOM 1482 C CA . MET A 1 182 ? -4.718 14.883 4.729 1.00 70.06 182 MET A CA 1
ATOM 1483 C C . MET A 1 182 ? -4.567 14.848 6.246 1.00 70.06 182 MET A C 1
ATOM 1485 O O . MET A 1 182 ? -3.630 14.241 6.746 1.00 70.06 182 MET A O 1
ATOM 1489 N N . VAL A 1 183 ? -5.503 15.489 6.942 1.00 69.62 183 VAL A N 1
ATOM 1490 C CA . VAL A 1 183 ? -5.610 15.489 8.406 1.00 69.62 183 VAL A CA 1
ATOM 1491 C C . VAL A 1 183 ? -6.819 14.623 8.741 1.00 69.62 183 VAL A C 1
ATOM 1493 O O . VAL A 1 183 ? -7.959 15.087 8.627 1.00 69.62 183 VAL A O 1
ATOM 1496 N N . PHE A 1 184 ? -6.581 13.341 9.018 1.00 65.50 184 PHE A N 1
ATOM 1497 C CA . PHE A 1 184 ? -7.643 12.351 9.231 1.00 65.50 184 PHE A CA 1
ATOM 1498 C C . PHE A 1 184 ? -8.448 12.625 10.496 1.00 65.50 184 PHE A C 1
ATOM 1500 O O . PHE A 1 184 ? -9.627 12.295 10.555 1.00 65.50 184 PHE A O 1
ATOM 1507 N N . GLU A 1 185 ? -7.848 13.282 11.482 1.00 69.94 185 GLU A N 1
ATOM 1508 C CA . GLU A 1 185 ? -8.456 13.609 12.771 1.00 69.94 185 GLU A CA 1
ATOM 1509 C C . GLU A 1 185 ? -9.732 14.439 12.598 1.00 69.94 185 GLU A C 1
ATOM 1511 O O . GLU A 1 185 ? -10.665 14.318 13.378 1.00 69.94 185 GLU A O 1
ATOM 1516 N N . LYS A 1 186 ? -9.828 15.232 11.523 1.00 65.44 186 LYS A N 1
ATOM 1517 C CA . LYS A 1 186 ? -11.039 16.009 11.203 1.00 65.44 186 LYS A CA 1
ATOM 1518 C C . LYS A 1 186 ? -12.234 15.145 10.779 1.00 65.44 186 LYS A C 1
ATOM 1520 O O . LYS A 1 186 ? -13.345 15.654 10.685 1.00 65.44 186 LYS A O 1
ATOM 1525 N N . TRP A 1 187 ? -11.987 13.883 10.446 1.00 60.22 187 TRP A N 1
ATOM 1526 C CA . TRP A 1 187 ? -12.948 12.947 9.860 1.00 60.22 187 TRP A CA 1
ATOM 1527 C C . TRP A 1 187 ? -13.238 11.774 10.785 1.00 60.22 187 TRP A C 1
ATOM 1529 O O . TRP A 1 187 ? -14.158 11.017 10.498 1.00 60.22 187 TRP A O 1
ATOM 1539 N N . MET A 1 188 ? -12.446 11.628 11.848 1.00 71.44 188 MET A N 1
ATOM 1540 C CA . MET A 1 188 ? -12.544 10.563 12.829 1.00 71.44 188 MET A CA 1
ATOM 1541 C C . MET A 1 188 ? -13.111 11.140 14.116 1.00 71.44 188 MET A C 1
ATOM 1543 O O . MET A 1 188 ? -12.540 12.057 14.702 1.00 71.44 188 MET A O 1
ATOM 1547 N N . THR A 1 189 ? -14.206 10.568 14.590 1.00 70.00 189 THR A N 1
ATOM 1548 C CA . THR A 1 189 ? -14.613 10.735 15.983 1.00 70.00 189 THR A CA 1
ATOM 1549 C C . THR A 1 189 ? -14.204 9.462 16.705 1.00 70.00 189 THR A C 1
ATOM 1551 O O . THR A 1 189 ? -14.579 8.363 16.286 1.00 70.00 189 THR A O 1
ATOM 1554 N N . LYS A 1 190 ? -13.357 9.595 17.734 1.00 64.44 190 LYS A N 1
ATOM 1555 C CA . LYS A 1 190 ? -13.010 8.461 18.594 1.00 64.44 190 LYS A CA 1
ATOM 1556 C C . LYS A 1 190 ? -14.305 7.959 19.220 1.00 64.44 190 LYS A C 1
ATOM 1558 O O . LYS A 1 190 ? -15.115 8.776 19.656 1.00 64.44 190 LYS A O 1
ATOM 1563 N N . TRP A 1 191 ? -14.499 6.645 19.241 1.00 46.44 191 TRP A N 1
ATOM 1564 C CA . TRP A 1 191 ? -15.598 6.067 19.999 1.00 46.44 191 TRP A CA 1
ATOM 1565 C C . TRP A 1 191 ? -15.300 6.273 21.488 1.00 46.44 191 TRP A C 1
ATOM 1567 O O . TRP A 1 191 ? -14.572 5.507 22.116 1.00 46.44 191 TRP A O 1
ATOM 1577 N N . GLU A 1 192 ? -15.770 7.387 22.037 1.00 45.59 192 GLU A N 1
ATOM 1578 C CA . GLU A 1 192 ? -15.926 7.525 23.475 1.00 45.59 192 GLU A CA 1
ATOM 1579 C C . GLU A 1 192 ? -17.212 6.784 23.824 1.00 45.59 192 GLU A C 1
ATOM 1581 O O . GLU A 1 192 ? -18.262 7.037 23.232 1.00 45.59 192 GLU A O 1
ATOM 1586 N N . LEU A 1 193 ? -17.118 5.828 24.751 1.00 40.91 193 LEU A N 1
ATOM 1587 C CA . LEU A 1 193 ? -18.286 5.274 25.420 1.00 40.91 193 LEU A CA 1
ATOM 1588 C C . LEU A 1 193 ? -19.100 6.459 25.946 1.00 40.91 193 LEU A C 1
ATOM 1590 O O . LEU A 1 193 ? -18.766 7.030 26.983 1.00 40.91 193 LEU A O 1
ATOM 1594 N N . ASN A 1 194 ? -20.170 6.822 25.239 1.00 35.03 194 ASN A N 1
ATOM 1595 C CA . ASN A 1 194 ? -21.251 7.621 25.794 1.00 35.03 194 ASN A CA 1
ATOM 1596 C C . ASN A 1 194 ? -21.972 6.755 26.834 1.00 35.03 194 ASN A C 1
ATOM 1598 O O . ASN A 1 194 ? -23.100 6.305 26.647 1.00 35.03 194 ASN A O 1
ATOM 1602 N N . SER A 1 195 ? -21.290 6.505 27.945 1.00 45.06 195 SER A N 1
ATOM 1603 C CA . SER A 1 195 ? -21.922 6.221 29.216 1.00 45.06 195 SER A CA 1
ATOM 1604 C C . SER A 1 195 ? -22.425 7.568 29.734 1.00 45.06 195 SER A C 1
ATOM 1606 O O . SER A 1 195 ? -21.617 8.419 30.102 1.00 45.06 195 SER A O 1
ATOM 1608 N N . ASN A 1 196 ? -23.755 7.720 29.779 1.00 37.19 196 ASN A N 1
ATOM 1609 C CA . ASN A 1 196 ? -24.550 8.879 30.233 1.00 37.19 196 ASN A CA 1
ATOM 1610 C C . ASN A 1 196 ? -24.831 9.899 29.105 1.00 37.19 196 ASN A C 1
ATOM 1612 O O . ASN A 1 196 ? -23.915 10.449 28.518 1.00 37.19 196 ASN A O 1
ATOM 1616 N N . VAL A 1 197 ? -26.066 10.254 28.735 1.00 33.78 197 VAL A N 1
ATOM 1617 C CA . VAL A 1 197 ? -27.262 10.518 29.550 1.00 33.78 197 VAL A CA 1
ATOM 1618 C C . VAL A 1 197 ? -28.522 10.328 28.678 1.00 33.78 197 VAL A C 1
ATOM 1620 O O . VAL A 1 197 ? -28.630 10.948 27.625 1.00 33.78 197 VAL A O 1
ATOM 1623 N N . SER A 1 198 ? -29.517 9.557 29.136 1.00 27.48 198 SER A N 1
ATOM 1624 C CA . SER A 1 198 ? -30.924 9.798 28.763 1.00 27.48 198 SER A CA 1
ATOM 1625 C C . SER A 1 198 ? -31.609 10.560 29.900 1.00 27.48 198 SER A C 1
ATOM 1627 O O . SER A 1 198 ? -31.770 9.985 30.975 1.00 27.48 198 SER A O 1
ATOM 1629 N N . PRO A 1 199 ? -32.043 11.819 29.715 1.00 33.28 199 PRO A N 1
ATOM 1630 C CA . PRO A 1 199 ? -32.924 12.501 30.641 1.00 33.28 199 PRO A CA 1
ATOM 1631 C C . PRO A 1 199 ? -34.318 12.548 30.016 1.00 33.28 199 PRO A C 1
ATOM 1633 O O . PRO A 1 199 ? -34.674 13.501 29.328 1.00 33.28 199 PRO A O 1
ATOM 1636 N N . ILE A 1 200 ? -35.126 11.520 30.250 1.00 32.31 200 ILE A N 1
ATOM 1637 C CA . ILE A 1 200 ? -36.571 11.633 30.051 1.00 32.31 200 ILE A CA 1
ATOM 1638 C C . ILE A 1 200 ? -37.226 11.117 31.320 1.00 32.31 200 ILE A C 1
ATOM 1640 O O . ILE A 1 200 ? -37.506 9.936 31.423 1.00 32.31 200 ILE A O 1
ATOM 1644 N N . HIS A 1 201 ? -37.430 12.021 32.279 1.00 31.84 201 HIS A N 1
ATOM 1645 C CA . HIS A 1 201 ? -38.649 12.135 33.088 1.00 31.84 201 HIS A CA 1
ATOM 1646 C C . HIS A 1 201 ? -38.603 13.449 33.893 1.00 31.84 201 HIS A C 1
ATOM 1648 O O . HIS A 1 201 ? -38.122 13.533 35.017 1.00 31.84 201 HIS A O 1
ATOM 1654 N N . GLN A 1 202 ? -39.122 14.504 33.270 1.00 29.86 202 GLN A N 1
ATOM 1655 C CA . GLN A 1 202 ? -39.749 15.669 33.901 1.00 29.86 202 GLN A CA 1
ATOM 1656 C C . GLN A 1 202 ? -41.122 15.751 33.212 1.00 29.86 202 GLN A C 1
ATOM 1658 O O . GLN A 1 202 ? -41.164 15.663 31.992 1.00 29.86 202 GLN A O 1
ATOM 1663 N N . LYS A 1 203 ? -42.293 15.858 33.841 1.00 30.95 203 LYS A N 1
ATOM 1664 C CA . LYS A 1 203 ? -42.734 16.340 35.155 1.00 30.95 203 LYS A CA 1
ATOM 1665 C C . LYS A 1 203 ? -44.134 15.759 35.406 1.00 30.95 203 LYS A C 1
ATOM 1667 O O . LYS A 1 203 ? -44.937 15.739 34.480 1.00 30.95 203 LYS A O 1
ATOM 1672 N N . SER A 1 204 ? -44.475 15.514 36.665 1.00 29.70 204 SER A N 1
ATOM 1673 C CA . SER A 1 204 ? -45.726 16.037 37.233 1.00 29.70 204 SER A CA 1
ATOM 1674 C C . SER A 1 204 ? -45.599 16.090 38.752 1.00 29.70 204 SER A C 1
ATOM 1676 O O . SER A 1 204 ? -45.936 15.157 39.474 1.00 29.70 204 SER A O 1
ATOM 1678 N N . THR A 1 205 ? -45.059 17.206 39.228 1.00 32.97 205 THR A N 1
ATOM 1679 C CA . THR A 1 205 ? -45.333 17.724 40.562 1.00 32.97 205 THR A CA 1
ATOM 1680 C C . THR A 1 205 ? -46.791 18.174 40.614 1.00 32.97 205 THR A C 1
ATOM 1682 O O . THR A 1 205 ? -47.174 19.122 39.934 1.00 32.97 205 THR A O 1
ATOM 1685 N N . SER A 1 206 ? -47.580 17.539 41.470 1.00 35.25 206 SER A N 1
ATOM 1686 C CA . SER A 1 206 ? -48.757 18.139 42.095 1.00 35.25 206 SER A CA 1
ATOM 1687 C C . SER A 1 206 ? -48.626 17.904 43.599 1.00 35.25 206 SER A C 1
ATOM 1689 O O . SER A 1 206 ? -48.544 16.767 44.057 1.00 35.25 206 SER A O 1
ATOM 1691 N N . GLN A 1 207 ? -48.468 19.012 44.322 1.00 35.53 207 GLN A N 1
ATOM 1692 C CA . GLN A 1 207 ? -48.270 19.108 45.769 1.00 35.53 207 GLN A CA 1
ATOM 1693 C C . GLN A 1 207 ? -49.564 18.808 46.563 1.00 35.53 207 GLN A C 1
ATOM 1695 O O . GLN A 1 207 ? -50.640 18.756 45.969 1.00 35.53 207 GLN A O 1
ATOM 1700 N N . PRO A 1 208 ? -49.458 18.602 47.893 1.00 39.69 208 PRO A N 1
ATOM 1701 C CA . PRO A 1 208 ? -50.453 17.919 48.717 1.00 39.69 208 PRO A CA 1
ATOM 1702 C C . PRO A 1 208 ? -51.505 18.859 49.324 1.00 39.69 208 PRO A C 1
ATOM 1704 O O . PRO A 1 208 ? -51.309 20.071 49.419 1.00 39.69 208 PRO A O 1
ATOM 1707 N N . SER A 1 209 ? -52.607 18.289 49.812 1.00 36.38 209 SER A N 1
ATOM 1708 C CA . SER A 1 209 ? -53.547 18.954 50.722 1.00 36.38 209 SER A CA 1
ATOM 1709 C C . SER A 1 209 ? -54.171 17.924 51.668 1.00 36.38 209 SER A C 1
ATOM 1711 O O . SER A 1 209 ? -54.940 17.092 51.207 1.00 36.38 209 SER A O 1
ATOM 1713 N N . GLN A 1 210 ? -53.773 18.045 52.941 1.00 38.84 210 GLN A N 1
ATOM 1714 C CA . GLN A 1 210 ? -54.425 17.662 54.209 1.00 38.84 210 GLN A CA 1
ATOM 1715 C C . GLN A 1 210 ? -54.953 16.237 54.407 1.00 38.84 210 GLN A C 1
ATOM 1717 O O . GLN A 1 210 ? -55.943 15.845 53.760 1.00 38.84 210 GLN A O 1
#

Foldseek 3Di:
DVVLVCVLLLHDPPDPLSVVLVVLLVVLVVCVPPPCPPVVPPPDPDPCVCVLVVLVVVVPPFDPPAFFWKFFQEPDPPTDIDTDHPNNVSVVVNSLVSVLCSLCVLAVQLCCQQAVDSVLSVQLVCQSVCCVRYPVCNVVCSVPPSVVSVVQCCPVVNDDGPAGNVRQDPSSCCNRPDGDPDDRVVGIDGPDPPPDDDDPDDDDDDDDDD

Secondary structure (DSSP, 8-state):
-HHHHHHHTT--SSSHHHHHHHHHHHHHHHHHHHTTTTGGGSS---THHHHHHHHHHHTSS--TT-EEEEEESSSSTT--EEEEEHHHHHHHHHHHHHHHHHHHHH-HHHHHHHTSSHHHHHHHHHHHHHHHHTTS-HHHHHHHTHHHHHTTT--STTSPPSS-TTT--HHHHHHHHSPP---GGGTEEE--------------------

Organism: NCBI:txid56615

Sequence (210 aa):
MNFAILEALGCEIPGRDFDEEQELVRSFAEYFFSQGKYERYQVQGVSGKEEIDTLLLDLIPIDQDEIAYTIKNSNSKEAGTSNIFKEDIIMTKIAVTILGFYYKNRNKEKWEVLFEDDENLVNFLIKHRGKGFAMGKLPLYKGKFLPNIRLLQVIPWVSQSKFSSGNLPDQARRLFKTKPKMVFEKWMTKWELNSNVSPIHQKSTSQPSQ

pLDDT: mean 76.42, std 17.68, range [27.48, 93.25]